Protein AF-A0A914TTC0-F1 (afdb_monomer_lite)

Foldseek 3Di:
DVVVVVVVVVVVVVVVVVVLVPDQAKWKKKWAAAAVVSLVLVVVVVVVDDCVAKPWPAHDPGHGDITIIIGGSVCVVVVVVSCVVSVIDMDTPGSHVPVVVVVQVVVPDPPPPPPDDDDDDDDDDPPVVVVVVVLVVQQPQLLPDQPDDDPDDDDRSVVLVVDPQCDDNGVHQDAPVSVVSNLVSLCVVCVQFKDKDFPAADPVGHTQIWIWGAGRSPDPVAAEDEAEAAPPQPRSVQLSVLSSVVRCLSSCQPPPPVSVVDRHRYIYTGRSHRPNVSNVVVD

Sequence (283 aa):
MRIFKIVLLILYLIIDGFSEDLKETFKVFRIFPRDWRDIQNLATLRSMSEDSEVDFWLDSRQPGQFAEVMVSPRSQAAVRDWLIEKNLRFRVTINDVEKLIHQQETSLKPSKKSSERLNPLTSGSYENDVQLQQIQRLRDSPINNNNEKNIFGDRPFEEIYKLKGFNYPFGEYTNYATMLRYMRTIEFYYPHLAKLIRIGTTHEGRPIEGLKIGYHVSNSTKRAFWIDGNIHAREWASSHTSLFIINQLIGGYGKDPTITHYMNNLNFLIVPCLNSDGYEYSR

Secondary structure (DSSP, 8-state):
-HHHHHHHHHHHHHHHHHHHHTS---EEEEEE--SHHHHHHHHHHHHHS-TTTEEEEE---STTPPEEEEE-TTTHHHHHHHHHHTT-EEEEEES-HHHHHHHHHHHTSPPS---SPPP------HHHHHHHHHHHHHHS-GGG-TT---SSSSS-HHHHHTSTTS---TTS---HHHHHHHHHHHHHH-TTTEEEEEEEE-TTS-EEEEEEE-SSTT--SSEEEEEE--SSTT-HHHHHHHHHHHHHHHHHTTTSHHHHHHHHHEEEEEES-S-HHHHHHH-

pLDDT: mean 79.8, std 21.19, range [28.72, 98.69]

Structure (mmCIF, N/CA/C/O backbone):
data_AF-A0A914TTC0-F1
#
_entry.id   AF-A0A914TTC0-F1
#
loop_
_atom_site.group_PDB
_atom_site.id
_atom_site.type_symbol
_atom_site.label_atom_id
_atom_site.label_alt_id
_atom_site.label_comp_id
_atom_site.label_asym_id
_atom_site.label_entity_id
_atom_site.label_seq_id
_atom_site.pdbx_PDB_ins_code
_atom_site.Cartn_x
_atom_site.Cartn_y
_atom_site.Cartn_z
_atom_site.occupancy
_atom_site.B_iso_or_equiv
_atom_site.auth_seq_id
_atom_site.auth_comp_id
_atom_site.auth_asym_id
_atom_site.auth_atom_id
_atom_site.pdbx_PDB_model_num
ATOM 1 N N . MET A 1 1 ? -16.194 3.779 -56.652 1.00 55.50 1 MET A N 1
ATOM 2 C CA . MET A 1 1 ? -16.300 4.510 -55.362 1.00 55.50 1 MET A CA 1
ATOM 3 C C . MET A 1 1 ? -16.172 3.640 -54.099 1.00 55.50 1 MET A C 1
ATOM 5 O O . MET A 1 1 ? -15.650 4.144 -53.115 1.00 55.50 1 MET A O 1
ATOM 9 N N . ARG A 1 2 ? -16.600 2.361 -54.079 1.00 52.78 2 ARG A N 1
ATOM 10 C CA . ARG A 1 2 ? -16.467 1.476 -52.892 1.00 52.78 2 ARG A CA 1
ATOM 11 C C . ARG A 1 2 ? -15.027 1.026 -52.586 1.00 52.78 2 ARG A C 1
ATOM 13 O O . ARG A 1 2 ? -14.638 1.036 -51.428 1.00 52.78 2 ARG A O 1
ATOM 20 N N . ILE A 1 3 ? -14.229 0.717 -53.610 1.00 56.19 3 ILE A N 1
ATOM 21 C CA . ILE A 1 3 ? -12.834 0.255 -53.450 1.00 56.19 3 ILE A CA 1
ATOM 22 C C . ILE A 1 3 ? -11.943 1.356 -52.848 1.00 56.19 3 ILE A C 1
ATOM 24 O O . ILE A 1 3 ? -11.173 1.096 -51.933 1.00 56.19 3 ILE A O 1
ATOM 28 N N . PHE A 1 4 ? -12.125 2.608 -53.278 1.00 53.00 4 PHE A N 1
ATOM 29 C CA . PHE A 1 4 ? -11.353 3.750 -52.777 1.00 53.00 4 PHE A CA 1
ATOM 30 C C . PHE A 1 4 ? -11.607 4.028 -51.284 1.00 53.00 4 PHE A C 1
ATOM 32 O O . PHE A 1 4 ? -10.679 4.352 -50.554 1.00 53.00 4 PHE A O 1
ATOM 39 N N . LYS A 1 5 ? -12.848 3.826 -50.807 1.00 45.69 5 LYS A N 1
ATOM 40 C CA . LYS A 1 5 ? -13.190 3.936 -49.378 1.00 45.69 5 LYS A CA 1
ATOM 41 C C . LYS A 1 5 ? -12.575 2.815 -48.537 1.00 45.69 5 LYS A C 1
ATOM 43 O O . LYS A 1 5 ? -12.168 3.086 -47.420 1.00 45.69 5 LYS A O 1
ATOM 48 N N . ILE A 1 6 ? -12.482 1.591 -49.064 1.00 63.69 6 ILE A N 1
ATOM 49 C CA . ILE A 1 6 ? -11.858 0.456 -48.359 1.00 63.69 6 ILE A CA 1
ATOM 50 C C . ILE A 1 6 ? -10.345 0.665 -48.237 1.00 63.69 6 ILE A C 1
ATOM 52 O O . ILE A 1 6 ? -9.796 0.470 -47.160 1.00 63.69 6 ILE A O 1
ATOM 56 N N . VAL A 1 7 ? -9.682 1.135 -49.299 1.00 69.44 7 VAL A N 1
ATOM 57 C CA . VAL A 1 7 ? -8.243 1.446 -49.265 1.00 69.44 7 VAL A CA 1
ATOM 58 C C . VAL A 1 7 ? -7.944 2.580 -48.285 1.00 69.44 7 VAL A C 1
ATOM 60 O O . VAL A 1 7 ? -7.016 2.453 -47.500 1.00 69.44 7 VAL A O 1
ATOM 63 N N . LEU A 1 8 ? -8.754 3.645 -48.259 1.00 59.66 8 LEU A N 1
ATOM 64 C CA . LEU A 1 8 ? -8.611 4.736 -47.285 1.00 59.66 8 LEU A CA 1
ATOM 65 C C . LEU A 1 8 ? -8.829 4.280 -45.838 1.00 59.66 8 LEU A C 1
ATOM 67 O O . LEU A 1 8 ? -8.139 4.761 -44.951 1.00 59.66 8 LEU A O 1
ATOM 71 N N . LEU A 1 9 ? -9.754 3.349 -45.599 1.00 60.19 9 LEU A N 1
ATOM 72 C CA . LEU A 1 9 ? -10.051 2.836 -44.260 1.00 60.19 9 LEU A CA 1
ATOM 73 C C . LEU A 1 9 ? -8.963 1.866 -43.776 1.00 60.19 9 LEU A C 1
ATOM 75 O O . LEU A 1 9 ? -8.581 1.917 -42.615 1.00 60.19 9 LEU A O 1
ATOM 79 N N . ILE A 1 10 ? -8.400 1.051 -44.674 1.00 66.94 10 ILE A N 1
ATOM 80 C CA . ILE A 1 10 ? -7.219 0.223 -44.392 1.00 66.94 10 ILE A CA 1
ATOM 81 C C . ILE A 1 10 ? -5.992 1.109 -44.158 1.00 66.94 10 ILE A C 1
ATOM 83 O O . ILE A 1 10 ? -5.267 0.883 -43.200 1.00 66.94 10 ILE A O 1
ATOM 87 N N . LEU A 1 11 ? -5.777 2.143 -44.977 1.00 59.94 11 LEU A N 1
ATOM 88 C CA . LEU A 1 11 ? -4.670 3.084 -44.799 1.00 59.94 11 LEU A CA 1
ATOM 89 C C . LEU A 1 11 ? -4.802 3.850 -43.475 1.00 59.94 11 LEU A C 1
ATOM 91 O O . LEU A 1 11 ? -3.817 3.995 -42.768 1.00 59.94 11 LEU A O 1
ATOM 95 N N . TYR A 1 12 ? -6.013 4.275 -43.110 1.00 58.25 12 TYR A N 1
ATOM 96 C CA . TYR A 1 12 ? -6.302 4.931 -41.834 1.00 58.25 12 TYR A CA 1
ATOM 97 C C . TYR A 1 12 ? -6.088 3.987 -40.642 1.00 58.25 12 TYR A C 1
ATOM 99 O O . TYR A 1 12 ? -5.429 4.374 -39.690 1.00 58.25 12 TYR A O 1
ATOM 107 N N . LEU A 1 13 ? -6.538 2.728 -40.718 1.00 54.88 13 LEU A N 1
ATOM 108 C CA . LEU A 1 13 ? -6.271 1.715 -39.685 1.00 54.88 13 LEU A CA 1
ATOM 109 C C . LEU A 1 13 ? -4.779 1.363 -39.569 1.00 54.88 13 LEU A C 1
ATOM 111 O O . LEU A 1 13 ? -4.299 1.108 -38.470 1.00 54.88 13 LEU A O 1
ATOM 115 N N . ILE A 1 14 ? -4.039 1.361 -40.684 1.00 55.50 14 ILE A N 1
ATOM 116 C CA . ILE A 1 14 ? -2.581 1.172 -40.688 1.00 55.50 14 ILE A CA 1
ATOM 117 C C . ILE A 1 14 ? -1.888 2.382 -40.058 1.00 55.50 14 ILE A C 1
ATOM 119 O O . ILE A 1 14 ? -0.972 2.186 -39.269 1.00 55.50 14 ILE A O 1
ATOM 123 N N . ILE A 1 15 ? -2.318 3.608 -40.374 1.00 52.69 15 ILE A N 1
ATOM 124 C CA . ILE A 1 15 ? -1.755 4.847 -39.818 1.00 52.69 15 ILE A CA 1
ATOM 125 C C . ILE A 1 15 ? -2.061 4.968 -38.319 1.00 52.69 15 ILE A C 1
ATOM 127 O O . ILE A 1 15 ? -1.143 5.247 -37.555 1.00 52.69 15 ILE A O 1
ATOM 131 N N . ASP A 1 16 ? -3.296 4.704 -37.884 1.00 51.78 16 ASP A N 1
ATOM 132 C CA . ASP A 1 16 ? -3.671 4.700 -36.462 1.00 51.78 16 ASP A CA 1
ATOM 133 C C . ASP A 1 16 ? -2.928 3.589 -35.699 1.00 51.78 16 ASP A C 1
ATOM 135 O O . ASP A 1 16 ? -2.394 3.839 -34.619 1.00 51.78 16 ASP A O 1
ATOM 139 N N . GLY A 1 17 ? -2.796 2.392 -36.286 1.00 52.28 17 GLY A N 1
ATOM 140 C CA . GLY A 1 17 ? -2.005 1.298 -35.712 1.00 52.28 17 GLY A CA 1
ATOM 141 C C . GLY A 1 17 ? -0.505 1.610 -35.617 1.00 52.28 17 GLY A C 1
ATOM 142 O O . GLY A 1 17 ? 0.129 1.270 -34.623 1.00 52.28 17 GLY A O 1
ATOM 143 N N . PHE A 1 18 ? 0.065 2.311 -36.604 1.00 47.59 18 PHE A N 1
ATOM 144 C CA . PHE A 1 18 ? 1.451 2.801 -36.554 1.00 47.59 18 PHE A CA 1
ATOM 145 C C . PHE A 1 18 ? 1.631 3.937 -35.538 1.00 47.59 18 PHE A C 1
ATOM 147 O O . PHE A 1 18 ? 2.673 4.035 -34.892 1.00 47.59 18 PHE A O 1
ATOM 154 N N . SER A 1 19 ? 0.626 4.805 -35.393 1.00 49.03 19 SER A N 1
ATOM 155 C CA . SER A 1 19 ? 0.642 5.925 -34.452 1.00 49.03 19 SER A CA 1
ATOM 156 C C . SER A 1 19 ? 0.585 5.466 -32.994 1.00 49.03 19 SER A C 1
ATOM 158 O O . SER A 1 19 ? 1.134 6.157 -32.137 1.00 49.03 19 SER A O 1
ATOM 160 N N . GLU A 1 20 ? -0.073 4.343 -32.694 1.00 52.41 20 GLU A N 1
ATOM 161 C CA . GLU A 1 20 ? -0.078 3.758 -31.346 1.00 52.41 20 GLU A CA 1
ATOM 162 C C . GLU A 1 20 ? 1.303 3.202 -30.961 1.00 52.41 20 GLU A C 1
ATOM 164 O O . GLU A 1 20 ? 1.739 3.392 -29.826 1.00 52.41 20 GLU A O 1
ATOM 169 N N . ASP A 1 21 ? 2.029 2.598 -31.909 1.00 52.47 21 ASP A N 1
ATOM 170 C CA . ASP A 1 21 ? 3.383 2.068 -31.683 1.00 52.47 21 ASP A CA 1
ATOM 171 C C . ASP A 1 21 ? 4.463 3.165 -31.569 1.00 52.47 21 ASP A C 1
ATOM 173 O O . ASP A 1 21 ? 5.487 2.952 -30.916 1.00 52.47 21 ASP A O 1
ATOM 177 N N . LEU A 1 22 ? 4.228 4.345 -32.157 1.00 52.59 22 LEU A N 1
ATOM 178 C CA . LEU A 1 22 ? 5.121 5.517 -32.109 1.00 52.59 22 LEU A CA 1
ATOM 179 C C . LEU A 1 22 ? 4.902 6.425 -30.892 1.00 52.59 22 LEU A C 1
ATOM 181 O O . LEU A 1 22 ? 5.622 7.409 -30.718 1.00 52.59 22 LEU A O 1
ATOM 185 N N . LYS A 1 23 ? 3.897 6.143 -30.061 1.00 57.66 23 LYS A N 1
ATOM 186 C CA . LYS A 1 23 ? 3.611 6.962 -28.888 1.00 57.66 23 LYS A CA 1
ATOM 187 C C . LYS A 1 23 ? 4.705 6.730 -27.842 1.00 57.66 23 LYS A C 1
ATOM 189 O O . LYS A 1 23 ? 4.924 5.602 -27.408 1.00 57.66 23 LYS A O 1
ATOM 194 N N . GLU A 1 24 ? 5.393 7.798 -27.442 1.00 76.81 24 GLU A N 1
ATOM 195 C CA . GLU A 1 24 ? 6.428 7.767 -26.403 1.00 76.81 24 GLU A CA 1
ATOM 196 C C . GLU A 1 24 ? 5.800 7.536 -25.014 1.00 76.81 24 GLU A C 1
ATOM 198 O O . GLU A 1 24 ? 5.696 8.444 -24.195 1.00 76.81 24 GLU A O 1
ATOM 203 N N . THR A 1 25 ? 5.334 6.315 -24.748 1.00 87.19 25 THR A N 1
ATOM 204 C CA . THR A 1 25 ? 4.682 5.918 -23.490 1.00 87.19 25 THR A CA 1
ATOM 205 C C . THR A 1 25 ? 5.566 4.975 -22.691 1.00 87.19 25 THR A C 1
ATOM 207 O O . THR A 1 25 ? 6.345 4.214 -23.261 1.00 87.19 25 THR A O 1
ATOM 210 N N . PHE A 1 26 ? 5.449 4.985 -21.363 1.00 91.81 26 PHE A N 1
ATOM 211 C CA . PHE A 1 26 ? 6.083 3.963 -20.528 1.00 91.81 26 PHE A CA 1
ATOM 212 C C . PHE A 1 26 ? 5.419 2.603 -20.773 1.00 91.81 26 PHE A C 1
ATOM 214 O O . PHE A 1 26 ? 4.187 2.504 -20.835 1.00 91.81 26 PHE A O 1
ATOM 221 N N . LYS A 1 27 ? 6.237 1.551 -20.887 1.00 94.38 27 LYS A N 1
ATOM 222 C CA . LYS A 1 27 ? 5.786 0.166 -21.104 1.00 94.38 27 LYS A CA 1
ATOM 223 C C . LYS A 1 27 ? 6.269 -0.740 -19.986 1.00 94.38 27 LYS A C 1
ATOM 225 O O . LYS A 1 27 ? 7.366 -0.547 -19.475 1.00 94.38 27 LYS A O 1
ATOM 230 N N . VAL A 1 28 ? 5.488 -1.764 -19.647 1.00 95.69 28 VAL A N 1
ATOM 231 C CA . VAL A 1 28 ? 5.902 -2.804 -18.694 1.00 95.69 28 VAL A CA 1
ATOM 232 C C . VAL A 1 28 ? 6.227 -4.091 -19.433 1.00 95.69 28 VAL A C 1
ATOM 234 O O . VAL A 1 28 ? 5.400 -4.647 -20.158 1.00 95.69 28 VAL A O 1
ATOM 237 N N . PHE A 1 29 ? 7.446 -4.571 -19.227 1.00 96.19 29 PHE A N 1
ATOM 238 C CA . PHE A 1 29 ? 7.971 -5.817 -19.752 1.00 96.19 29 PHE A CA 1
ATOM 239 C C . PHE A 1 29 ? 7.872 -6.889 -18.674 1.00 96.19 29 PHE A C 1
ATOM 241 O O . PHE A 1 29 ? 8.423 -6.740 -17.586 1.00 96.19 29 PHE A O 1
ATOM 248 N N . ARG A 1 30 ? 7.220 -8.008 -18.993 1.00 97.69 30 ARG A N 1
ATOM 249 C CA . ARG A 1 30 ? 7.290 -9.227 -18.190 1.00 97.69 30 ARG A CA 1
ATOM 250 C C . ARG A 1 30 ? 8.365 -10.144 -18.748 1.00 97.69 30 ARG A C 1
ATOM 252 O O . ARG A 1 30 ? 8.237 -10.624 -19.876 1.00 97.69 30 ARG A O 1
ATOM 259 N N . ILE A 1 31 ? 9.390 -10.403 -17.948 1.00 97.00 31 ILE A N 1
ATOM 260 C CA . ILE A 1 31 ? 10.577 -11.176 -18.321 1.00 97.00 31 ILE A CA 1
ATOM 261 C C . ILE A 1 31 ? 10.538 -12.527 -17.601 1.00 97.00 31 ILE A C 1
ATOM 263 O O . ILE A 1 31 ? 10.197 -12.592 -16.424 1.00 97.00 31 ILE A O 1
ATOM 267 N N . PHE A 1 32 ? 10.870 -13.613 -18.300 1.00 96.62 32 PHE A N 1
ATOM 268 C CA . PHE A 1 32 ? 10.757 -14.993 -17.818 1.00 96.62 32 PHE A CA 1
ATOM 269 C C . PHE A 1 32 ? 12.147 -15.648 -17.706 1.00 96.62 32 PHE A C 1
ATOM 271 O O . PHE A 1 32 ? 12.551 -16.364 -18.628 1.00 96.62 32 PHE A O 1
ATOM 278 N N . PRO A 1 33 ? 12.892 -15.406 -16.613 1.00 96.06 33 PRO A N 1
ATOM 279 C CA . PRO A 1 33 ? 14.189 -16.034 -16.382 1.00 96.06 33 PRO A CA 1
ATOM 280 C C . PRO A 1 33 ? 14.042 -17.546 -16.162 1.00 96.06 33 PRO A C 1
ATOM 282 O O . PRO A 1 33 ? 13.161 -18.003 -15.428 1.00 96.06 33 PRO A O 1
ATOM 285 N N . ARG A 1 34 ? 14.909 -18.335 -16.803 1.00 96.00 34 ARG A N 1
ATOM 286 C CA . ARG A 1 34 ? 14.850 -19.811 -16.801 1.00 96.00 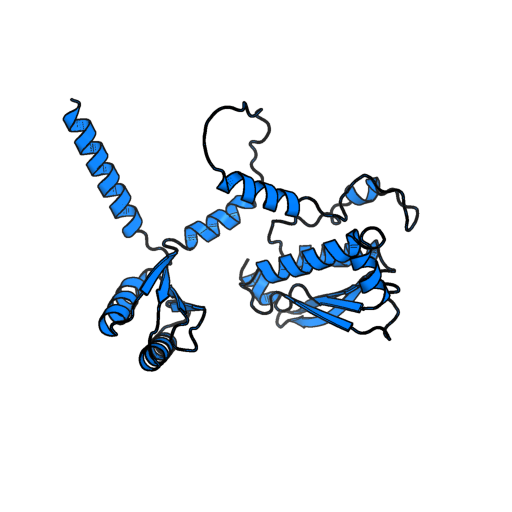34 ARG A CA 1
ATOM 287 C C . ARG A 1 34 ? 15.898 -20.453 -15.910 1.00 96.00 34 ARG A C 1
ATOM 289 O O . ARG A 1 34 ? 15.711 -21.585 -15.478 1.00 96.00 34 ARG A O 1
ATOM 296 N N . ASP A 1 35 ? 16.994 -19.749 -15.665 1.00 96.31 35 ASP A N 1
ATOM 297 C CA . ASP A 1 35 ? 18.126 -20.225 -14.885 1.00 96.31 35 ASP A CA 1
ATOM 298 C C . ASP A 1 35 ? 18.772 -19.076 -14.095 1.00 96.31 35 ASP A C 1
ATOM 300 O O . ASP A 1 35 ? 18.348 -17.920 -14.149 1.00 96.31 35 ASP A O 1
ATOM 304 N N . TRP A 1 36 ? 19.800 -19.401 -13.314 1.00 96.06 36 TRP A N 1
ATOM 305 C CA . TRP A 1 36 ? 20.502 -18.425 -12.482 1.00 96.06 36 TRP A CA 1
ATOM 306 C C . TRP A 1 36 ? 21.277 -17.377 -13.285 1.00 96.06 36 TRP A C 1
ATOM 308 O O . TRP A 1 36 ? 21.512 -16.283 -12.773 1.00 96.06 36 TRP A O 1
ATOM 318 N N . ARG A 1 37 ? 21.647 -17.672 -14.536 1.00 96.50 37 ARG A N 1
ATOM 319 C CA . ARG A 1 37 ? 22.309 -16.703 -15.413 1.00 96.50 37 ARG A CA 1
ATOM 320 C C . ARG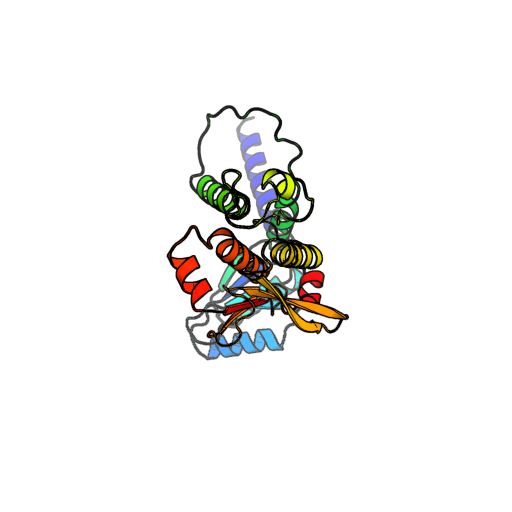 A 1 37 ? 21.321 -15.626 -15.838 1.00 96.50 37 ARG A C 1
ATOM 322 O O . ARG A 1 37 ? 21.661 -14.449 -15.789 1.00 96.50 37 ARG A O 1
ATOM 329 N N . ASP A 1 38 ? 20.093 -16.011 -16.171 1.00 96.44 38 ASP A N 1
ATOM 330 C CA . ASP A 1 38 ? 19.018 -15.063 -16.461 1.00 96.44 38 ASP A CA 1
ATOM 331 C C . ASP A 1 38 ? 18.738 -14.147 -15.246 1.00 96.44 38 ASP A C 1
ATOM 333 O O . ASP A 1 38 ? 18.572 -12.939 -15.411 1.00 96.44 38 ASP A O 1
ATOM 337 N N . ILE A 1 39 ? 18.768 -14.684 -14.017 1.00 95.50 39 ILE A N 1
ATOM 338 C CA . ILE A 1 39 ? 18.628 -13.888 -12.779 1.00 95.50 39 ILE A CA 1
ATOM 339 C C . ILE A 1 39 ? 19.790 -12.895 -12.603 1.00 95.50 39 ILE A C 1
ATOM 341 O O . ILE A 1 39 ? 19.564 -11.725 -12.296 1.00 95.50 39 ILE A O 1
ATOM 345 N N . GLN A 1 40 ? 21.032 -13.326 -12.834 1.00 94.44 40 GLN A N 1
ATOM 346 C CA . GLN A 1 40 ? 22.205 -12.442 -12.776 1.00 94.44 40 GLN A CA 1
ATOM 347 C C . GLN A 1 40 ? 22.160 -11.343 -13.844 1.00 94.44 40 GLN A C 1
ATOM 349 O O . GLN A 1 40 ? 22.506 -10.192 -13.567 1.00 94.44 40 GLN A O 1
ATOM 354 N N . ASN A 1 41 ? 21.688 -11.676 -15.046 1.00 94.50 41 ASN A N 1
ATOM 355 C CA . ASN A 1 41 ? 21.459 -10.704 -16.107 1.00 94.50 41 ASN A CA 1
ATOM 356 C C . ASN A 1 41 ? 20.460 -9.631 -15.642 1.00 94.50 41 ASN A C 1
ATOM 358 O O . ASN A 1 41 ? 20.751 -8.445 -15.772 1.00 94.50 41 ASN A O 1
ATOM 362 N N . LEU A 1 42 ? 19.325 -10.008 -15.043 1.00 93.75 42 LEU A N 1
ATOM 363 C CA . LEU A 1 42 ? 18.347 -9.040 -14.519 1.00 93.75 42 LEU A CA 1
ATOM 364 C C . LEU A 1 42 ? 18.935 -8.131 -13.430 1.00 93.75 42 LEU A C 1
ATOM 366 O O . LEU A 1 42 ? 18.677 -6.928 -13.434 1.00 93.75 42 LEU A O 1
ATOM 370 N N . ALA A 1 43 ? 19.769 -8.675 -12.540 1.00 91.81 43 ALA A N 1
ATOM 371 C CA . ALA A 1 43 ? 20.483 -7.871 -11.548 1.00 91.81 43 ALA A CA 1
ATOM 372 C C . ALA A 1 43 ? 21.456 -6.876 -12.206 1.00 91.81 43 ALA A C 1
ATOM 374 O O . ALA A 1 43 ? 21.576 -5.736 -11.760 1.00 91.81 43 ALA A O 1
ATOM 375 N N . THR A 1 44 ? 22.103 -7.281 -13.302 1.00 91.75 44 THR A N 1
ATOM 376 C CA . THR A 1 44 ? 22.987 -6.408 -14.085 1.00 91.75 44 THR A CA 1
ATOM 377 C C . THR A 1 44 ? 22.199 -5.278 -14.743 1.00 91.75 44 THR A C 1
ATOM 379 O O . THR A 1 44 ? 22.578 -4.120 -14.588 1.00 91.75 44 THR A O 1
ATOM 382 N N . LEU A 1 45 ? 21.068 -5.586 -15.392 1.00 90.94 45 LEU A N 1
ATOM 383 C CA . LEU A 1 45 ? 20.177 -4.581 -15.982 1.00 90.94 45 LEU A CA 1
ATOM 384 C C . LEU A 1 45 ? 19.768 -3.527 -14.946 1.00 90.94 45 LEU A C 1
ATOM 386 O O . LEU A 1 45 ? 19.850 -2.334 -15.225 1.00 90.94 45 LEU A O 1
ATOM 390 N N . ARG A 1 46 ? 19.409 -3.965 -13.735 1.00 88.88 46 ARG A N 1
ATOM 391 C CA . ARG A 1 46 ? 19.086 -3.069 -12.620 1.00 88.88 46 ARG A CA 1
ATOM 392 C C . ARG A 1 46 ? 20.264 -2.184 -12.218 1.00 88.88 46 ARG A C 1
ATOM 394 O O . ARG A 1 46 ? 20.084 -0.995 -12.023 1.00 88.88 46 ARG A O 1
ATOM 401 N N . SER A 1 47 ? 21.466 -2.747 -12.102 1.00 86.50 47 SER A N 1
ATOM 402 C CA . SER A 1 47 ? 22.652 -1.981 -11.689 1.00 86.50 47 SER A CA 1
ATOM 403 C C . SER A 1 47 ? 23.152 -0.979 -12.733 1.00 86.50 47 SER A C 1
ATOM 405 O O . SER A 1 47 ? 23.847 -0.031 -12.382 1.00 86.50 47 SER A O 1
ATOM 407 N N . MET A 1 48 ? 22.839 -1.208 -14.010 1.00 82.50 48 MET A N 1
ATOM 408 C CA . MET A 1 48 ? 23.302 -0.378 -15.125 1.00 82.50 48 MET A CA 1
ATOM 409 C C . MET A 1 48 ? 22.297 0.695 -15.542 1.00 82.50 48 MET A C 1
ATOM 411 O O . MET A 1 48 ? 22.643 1.552 -16.351 1.00 82.50 48 MET A O 1
ATOM 415 N N . SER A 1 49 ? 21.067 0.628 -15.036 1.00 82.62 49 SER A N 1
ATOM 416 C CA . SER A 1 49 ? 19.996 1.540 -15.425 1.00 82.62 49 SER A CA 1
ATOM 417 C C . SER A 1 49 ? 19.722 2.551 -14.322 1.00 82.62 49 SER A C 1
ATOM 419 O O . SER A 1 49 ? 19.798 2.230 -13.139 1.00 82.62 49 SER A O 1
ATOM 421 N N . GLU A 1 50 ? 19.374 3.771 -14.716 1.00 78.94 50 GLU A N 1
ATOM 422 C CA . GLU A 1 50 ? 18.805 4.747 -13.791 1.00 78.94 50 GLU A CA 1
ATOM 423 C C . GLU A 1 50 ? 17.361 4.347 -13.452 1.00 78.94 50 GLU A C 1
ATOM 425 O O . GLU A 1 50 ? 16.614 3.919 -14.337 1.00 78.94 50 GLU A O 1
ATOM 430 N N . ASP A 1 51 ? 16.946 4.531 -12.195 1.00 72.31 51 ASP A N 1
ATOM 431 C CA . ASP A 1 51 ? 15.592 4.178 -11.732 1.00 72.31 5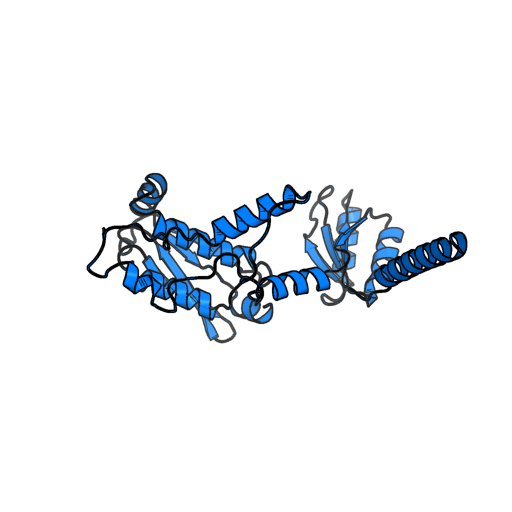1 ASP A CA 1
ATOM 432 C C . ASP A 1 51 ? 14.485 4.917 -12.519 1.00 72.31 51 ASP A C 1
ATOM 434 O O . ASP A 1 51 ? 13.367 4.420 -12.639 1.00 72.31 51 ASP A O 1
ATOM 438 N N . SER A 1 52 ? 14.783 6.090 -13.095 1.00 75.12 52 SER A N 1
ATOM 439 C CA . SER A 1 52 ? 13.860 6.844 -13.962 1.00 75.12 52 SER A CA 1
ATOM 440 C C . SER A 1 52 ? 13.684 6.239 -15.357 1.00 75.12 52 SER A C 1
ATOM 442 O O . SER A 1 52 ? 12.710 6.540 -16.047 1.00 75.12 52 SER A O 1
ATOM 444 N N . GLU A 1 53 ? 14.622 5.400 -15.790 1.00 86.44 53 GLU A N 1
ATOM 445 C CA . GLU A 1 53 ? 14.635 4.788 -17.116 1.00 86.44 53 GLU A CA 1
ATOM 446 C C . GLU A 1 53 ? 14.137 3.338 -17.076 1.00 86.44 53 GLU A C 1
ATOM 448 O O . GLU A 1 53 ? 13.444 2.896 -17.998 1.00 86.44 53 GLU A O 1
ATOM 453 N N . VAL A 1 54 ? 14.460 2.609 -16.001 1.00 90.69 54 VAL A N 1
ATOM 454 C CA . VAL A 1 54 ? 14.096 1.202 -15.794 1.00 90.69 54 VAL A CA 1
ATOM 455 C C . VAL A 1 54 ? 13.718 0.974 -14.326 1.00 90.69 54 VAL A C 1
ATOM 457 O O . VAL A 1 54 ? 14.578 0.944 -13.453 1.00 90.69 54 VAL A O 1
ATOM 460 N N . ASP A 1 55 ? 12.434 0.734 -14.061 1.00 91.56 55 ASP A N 1
ATOM 461 C CA . ASP A 1 55 ? 11.884 0.528 -12.715 1.00 91.56 55 ASP A CA 1
ATOM 462 C C . ASP A 1 55 ? 11.340 -0.898 -12.555 1.00 91.56 55 ASP A C 1
ATOM 464 O O . ASP A 1 55 ? 10.425 -1.332 -13.259 1.00 91.56 55 ASP A O 1
ATOM 468 N N . PHE A 1 56 ? 11.893 -1.647 -11.602 1.00 92.56 56 PHE A N 1
ATOM 469 C CA . PHE A 1 56 ? 11.451 -3.005 -11.294 1.00 92.56 56 PHE A CA 1
ATOM 470 C C . PHE A 1 56 ? 10.213 -2.964 -10.389 1.00 92.56 56 PHE A C 1
ATOM 472 O O . PHE A 1 56 ? 10.284 -2.682 -9.190 1.00 92.56 56 PHE A O 1
ATOM 479 N N . TRP A 1 57 ? 9.061 -3.297 -10.970 1.00 89.44 57 TRP A N 1
ATOM 480 C CA . TRP A 1 57 ? 7.796 -3.449 -10.248 1.00 89.44 57 TRP A CA 1
ATOM 481 C C . TRP A 1 57 ? 7.735 -4.781 -9.509 1.00 89.44 57 TRP A C 1
ATOM 483 O O . TRP A 1 57 ? 7.252 -4.847 -8.380 1.00 89.44 57 TRP A O 1
ATOM 493 N N . LEU A 1 58 ? 8.264 -5.836 -10.133 1.00 89.88 58 LEU A N 1
ATOM 494 C CA . LEU A 1 58 ? 8.411 -7.149 -9.523 1.00 89.88 58 LEU A CA 1
ATOM 495 C C . LEU A 1 58 ? 9.790 -7.721 -9.833 1.00 89.88 58 LEU A C 1
ATOM 497 O O . LEU A 1 58 ? 10.129 -7.971 -10.990 1.00 89.88 58 LEU A O 1
ATOM 501 N N . ASP A 1 59 ? 10.552 -7.999 -8.781 1.00 88.12 59 ASP A N 1
ATOM 502 C CA . ASP A 1 59 ? 11.810 -8.726 -8.892 1.00 88.12 59 ASP A CA 1
ATOM 503 C C . ASP A 1 59 ? 11.565 -10.227 -9.081 1.00 88.12 59 ASP A C 1
ATOM 505 O O . ASP A 1 59 ? 10.753 -10.839 -8.379 1.00 88.12 59 ASP A O 1
ATOM 509 N N . SER A 1 60 ? 12.355 -10.842 -9.959 1.00 89.56 60 SER A N 1
ATOM 510 C CA . SER A 1 60 ? 12.523 -12.293 -9.974 1.00 89.56 60 SER A CA 1
ATOM 511 C C . SER A 1 60 ? 13.761 -12.668 -9.167 1.00 89.56 60 SER A C 1
ATOM 513 O O . SER A 1 60 ? 14.869 -12.237 -9.485 1.00 89.56 60 SER A O 1
ATOM 515 N N . ARG A 1 61 ? 13.574 -13.459 -8.104 1.00 87.38 61 ARG A N 1
ATOM 516 C CA . ARG A 1 61 ? 14.668 -13.889 -7.211 1.00 87.38 61 ARG A CA 1
ATOM 517 C C . ARG A 1 61 ? 15.117 -15.326 -7.456 1.00 87.38 61 ARG A C 1
ATOM 519 O O . ARG A 1 61 ? 16.110 -15.759 -6.878 1.00 87.38 61 ARG A O 1
ATOM 526 N N . GLN A 1 62 ? 14.394 -16.062 -8.295 1.00 90.88 62 GLN A N 1
ATOM 527 C CA . GLN A 1 62 ? 14.678 -17.458 -8.595 1.00 90.88 62 GLN A CA 1
ATOM 528 C C . GLN A 1 62 ? 14.199 -17.840 -10.002 1.00 90.88 62 GLN A C 1
ATOM 530 O O . GLN A 1 62 ? 13.221 -17.268 -10.496 1.00 90.88 62 GLN A O 1
ATOM 535 N N . PRO A 1 63 ? 14.843 -18.833 -10.641 1.00 92.75 63 PRO A N 1
ATOM 536 C CA . PRO A 1 63 ? 14.411 -19.352 -11.934 1.00 92.75 63 PRO A CA 1
ATOM 537 C C . PRO A 1 63 ? 12.927 -19.747 -11.957 1.00 92.75 63 PRO A C 1
ATOM 539 O O . PRO A 1 63 ? 12.410 -20.319 -10.998 1.00 92.75 63 PRO A O 1
ATOM 542 N N . GLY A 1 64 ? 12.233 -19.451 -13.058 1.00 86.94 64 GLY A N 1
ATOM 543 C CA . GLY A 1 64 ? 10.811 -19.766 -13.239 1.00 86.94 64 GLY A CA 1
ATOM 544 C C . GLY A 1 64 ? 9.835 -18.725 -12.676 1.00 86.94 64 GLY A C 1
ATOM 545 O O . GLY A 1 64 ? 8.669 -18.721 -13.073 1.00 86.94 64 GLY A O 1
ATOM 546 N N . GLN A 1 65 ? 10.289 -17.798 -11.826 1.00 93.00 65 GLN A N 1
ATOM 547 C CA . GLN A 1 65 ? 9.509 -16.621 -11.439 1.00 93.00 65 GLN A CA 1
ATOM 548 C C . GLN A 1 65 ? 9.712 -15.511 -12.476 1.00 93.00 65 GLN A C 1
ATOM 550 O O . GLN A 1 65 ? 10.845 -15.205 -12.837 1.00 93.00 65 GLN A O 1
ATOM 555 N N . PHE A 1 66 ? 8.641 -14.877 -12.951 1.00 95.00 66 PHE A N 1
ATOM 556 C CA . PHE A 1 66 ? 8.780 -13.733 -13.852 1.00 95.00 66 PHE A CA 1
ATOM 557 C C . PHE A 1 66 ? 9.157 -12.451 -13.095 1.00 95.00 66 PHE A C 1
ATOM 559 O O . PHE A 1 66 ? 8.802 -12.288 -11.929 1.00 95.00 66 PHE A O 1
ATOM 566 N N . ALA A 1 67 ? 9.847 -11.543 -13.779 1.00 95.12 67 ALA A N 1
ATOM 567 C CA . ALA A 1 67 ? 10.050 -10.162 -13.348 1.00 95.12 67 ALA A CA 1
ATOM 568 C C . ALA A 1 67 ? 9.125 -9.231 -14.141 1.00 95.12 67 ALA A C 1
ATOM 570 O O . ALA A 1 67 ? 8.778 -9.544 -15.283 1.00 95.12 67 ALA A O 1
ATOM 571 N N . GLU A 1 68 ? 8.746 -8.097 -13.558 1.00 95.75 68 GLU A N 1
ATOM 572 C CA . GLU A 1 68 ? 8.032 -7.021 -14.252 1.00 95.75 68 GLU A CA 1
ATOM 573 C C . GLU A 1 68 ? 8.803 -5.719 -14.122 1.00 95.75 68 GLU A C 1
ATOM 575 O O . GLU A 1 68 ? 9.148 -5.300 -13.016 1.00 95.75 68 GLU A O 1
ATOM 580 N N . VAL A 1 69 ? 9.085 -5.107 -15.267 1.00 94.81 69 VAL A N 1
ATOM 581 C CA . VAL A 1 69 ? 9.976 -3.957 -15.377 1.00 94.81 69 VAL A CA 1
ATOM 582 C C . VAL A 1 69 ? 9.303 -2.893 -16.227 1.00 94.81 69 VAL A C 1
ATOM 584 O O . VAL A 1 69 ? 9.000 -3.136 -17.395 1.00 94.81 69 VAL A O 1
ATOM 587 N N . MET A 1 70 ? 9.048 -1.729 -15.642 1.00 95.31 70 MET A N 1
ATOM 588 C CA . MET A 1 70 ? 8.615 -0.543 -16.364 1.00 95.31 70 MET A CA 1
ATOM 589 C C . MET A 1 70 ? 9.826 0.114 -17.025 1.00 95.31 70 MET A C 1
ATOM 591 O O . MET A 1 70 ? 10.863 0.282 -16.394 1.00 95.31 70 MET A O 1
ATOM 595 N N . VAL A 1 71 ? 9.695 0.478 -18.298 1.00 94.12 71 VAL A N 1
ATOM 596 C CA . VAL A 1 71 ? 10.773 1.061 -19.099 1.00 94.12 71 VAL A CA 1
ATOM 597 C C . VAL A 1 71 ? 10.289 2.359 -19.735 1.00 94.12 71 VAL A C 1
ATOM 599 O O . VAL A 1 71 ? 9.209 2.401 -20.342 1.00 94.12 71 VAL A O 1
ATOM 602 N N . SER A 1 72 ? 11.099 3.409 -19.604 1.00 93.19 72 SER A N 1
ATOM 603 C CA . SER A 1 72 ? 10.853 4.716 -20.216 1.00 93.19 72 SER A CA 1
ATOM 604 C C . SER A 1 72 ? 10.798 4.618 -21.743 1.00 93.19 72 SER A C 1
ATOM 606 O O . SER A 1 72 ? 11.436 3.730 -22.314 1.00 93.19 72 SER A O 1
ATOM 608 N N . PRO A 1 73 ? 10.114 5.545 -22.437 1.00 91.06 73 PRO A N 1
ATOM 609 C CA . PRO A 1 73 ? 10.106 5.602 -23.900 1.00 91.06 73 PRO A CA 1
ATOM 610 C C . PRO A 1 73 ? 11.508 5.620 -24.524 1.00 91.06 73 PRO A C 1
ATOM 612 O O . PRO A 1 73 ? 11.761 4.935 -25.514 1.00 91.06 73 PRO A O 1
ATOM 615 N N . ARG A 1 74 ? 12.438 6.361 -23.908 1.00 89.56 74 ARG A N 1
ATOM 616 C CA . ARG A 1 74 ? 13.809 6.546 -24.401 1.00 89.56 74 ARG A CA 1
ATOM 617 C C . ARG A 1 74 ? 14.627 5.257 -24.340 1.00 89.56 74 ARG A C 1
ATOM 619 O O . ARG A 1 74 ? 15.433 5.006 -25.233 1.00 89.56 74 ARG A O 1
ATOM 626 N N . SER A 1 75 ? 14.403 4.439 -23.316 1.00 91.00 75 SER A N 1
ATOM 627 C CA . SER A 1 75 ? 15.204 3.242 -23.053 1.00 91.00 75 SER A CA 1
ATOM 628 C C . SER A 1 75 ? 14.601 1.951 -23.620 1.00 91.00 75 SER A C 1
ATOM 630 O O . SER A 1 75 ? 15.258 0.912 -23.587 1.00 91.00 75 SER A O 1
ATOM 632 N N . GLN A 1 76 ? 13.392 1.977 -24.204 1.00 90.69 76 GLN A N 1
ATOM 633 C CA . GLN A 1 76 ? 12.714 0.750 -24.670 1.00 90.69 76 GLN A CA 1
ATOM 634 C C . GLN A 1 76 ? 13.501 -0.018 -25.720 1.00 90.69 76 GLN A C 1
ATOM 636 O O . GLN A 1 76 ? 13.592 -1.239 -25.622 1.00 90.69 76 GLN A O 1
ATOM 641 N N . ALA A 1 77 ? 14.047 0.678 -26.721 1.00 91.69 77 ALA A N 1
ATOM 642 C CA . ALA A 1 77 ? 14.820 0.037 -27.780 1.00 91.69 77 ALA A CA 1
ATOM 643 C C . ALA A 1 77 ? 16.067 -0.638 -27.194 1.00 91.69 77 ALA A C 1
ATOM 645 O O . ALA A 1 77 ? 16.261 -1.835 -27.383 1.00 91.69 77 ALA A O 1
ATOM 646 N N . ALA A 1 78 ? 16.829 0.095 -26.377 1.00 92.00 78 ALA A N 1
ATOM 647 C CA . ALA A 1 78 ? 18.032 -0.417 -25.728 1.00 92.00 78 ALA A CA 1
ATOM 648 C C . ALA A 1 78 ? 17.742 -1.625 -24.820 1.00 92.00 78 ALA A C 1
ATOM 650 O O . ALA A 1 78 ? 18.422 -2.644 -24.915 1.00 92.00 78 ALA A O 1
ATOM 651 N N . VAL A 1 79 ? 16.704 -1.552 -23.977 1.00 93.62 79 VAL A N 1
ATOM 652 C CA . VAL A 1 79 ? 16.322 -2.661 -23.088 1.00 93.62 79 VAL A CA 1
ATOM 653 C C . VAL A 1 79 ? 15.825 -3.860 -23.890 1.00 93.62 79 VAL A C 1
ATOM 655 O O . VAL A 1 79 ? 16.209 -4.992 -23.603 1.00 93.62 79 VAL A O 1
ATOM 658 N N . ARG A 1 80 ? 14.998 -3.641 -24.918 1.00 94.56 80 ARG A N 1
ATOM 659 C CA . ARG A 1 80 ? 14.500 -4.712 -25.790 1.00 94.56 80 ARG A CA 1
ATOM 660 C C . ARG A 1 80 ? 15.652 -5.434 -26.486 1.00 94.56 80 ARG A C 1
ATOM 662 O O . ARG A 1 80 ? 15.687 -6.664 -26.458 1.00 94.56 80 ARG A O 1
ATOM 669 N N . ASP A 1 81 ? 16.573 -4.690 -27.085 1.00 94.50 81 ASP A N 1
ATOM 670 C CA . ASP A 1 81 ? 17.715 -5.252 -27.805 1.00 94.50 81 ASP A CA 1
ATOM 671 C C . ASP A 1 81 ? 18.641 -6.011 -26.853 1.00 94.50 81 ASP A C 1
ATOM 673 O O . ASP A 1 81 ? 19.048 -7.132 -27.154 1.00 94.50 81 ASP A O 1
ATOM 677 N N . TRP A 1 82 ? 18.872 -5.474 -25.653 1.00 94.62 82 TRP A N 1
ATOM 678 C CA . TRP A 1 82 ? 19.633 -6.153 -24.608 1.00 94.62 82 TRP A CA 1
ATOM 679 C C . TRP A 1 82 ? 18.973 -7.471 -24.167 1.00 94.62 82 TRP A C 1
ATOM 681 O O . TRP A 1 82 ? 19.646 -8.495 -24.042 1.00 94.62 82 TRP A O 1
ATOM 691 N N . LEU A 1 83 ? 17.646 -7.495 -23.984 1.00 95.50 83 LEU A N 1
ATOM 692 C CA . LEU A 1 83 ? 16.915 -8.725 -23.650 1.00 95.50 83 LEU A CA 1
ATOM 693 C C . LEU A 1 83 ? 17.044 -9.778 -24.761 1.00 95.50 83 LEU A C 1
ATOM 695 O O . LEU A 1 83 ? 17.215 -10.963 -24.464 1.00 95.50 83 LEU A O 1
ATOM 699 N N . ILE A 1 84 ? 16.994 -9.355 -26.029 1.00 96.06 84 ILE A N 1
ATOM 700 C CA . ILE A 1 84 ? 17.189 -10.231 -27.192 1.00 96.06 84 ILE A CA 1
ATOM 701 C C . ILE A 1 84 ? 18.625 -10.768 -27.226 1.00 96.06 84 ILE A C 1
ATOM 703 O O . ILE A 1 84 ? 18.814 -11.975 -27.378 1.00 96.06 84 ILE A O 1
ATOM 707 N N . GLU A 1 85 ? 19.627 -9.909 -27.027 1.00 96.25 85 GLU A N 1
ATOM 708 C CA . GLU A 1 85 ? 21.047 -10.282 -26.993 1.00 96.25 85 GLU A CA 1
ATOM 709 C C . GLU A 1 85 ? 21.329 -11.329 -25.907 1.00 96.25 85 GLU A C 1
ATOM 711 O O . GLU A 1 85 ? 22.018 -12.321 -26.147 1.00 96.25 85 GLU A O 1
ATOM 716 N N . LYS A 1 86 ? 20.744 -11.159 -24.714 1.00 95.06 86 LYS A N 1
ATOM 717 C CA . LYS A 1 86 ? 20.865 -12.125 -23.611 1.00 95.06 86 LYS A CA 1
ATOM 718 C C . LYS A 1 86 ? 19.981 -13.363 -23.777 1.00 95.06 86 LYS A C 1
ATOM 720 O O . LYS A 1 86 ? 19.995 -14.231 -22.906 1.00 95.06 86 LYS A O 1
ATOM 725 N N . ASN A 1 87 ? 19.238 -13.478 -24.882 1.00 96.56 87 ASN A N 1
ATOM 726 C CA . ASN A 1 87 ? 18.291 -14.560 -25.151 1.00 96.56 87 ASN A CA 1
ATOM 727 C C . ASN A 1 87 ? 17.261 -14.736 -24.015 1.00 96.56 87 ASN A C 1
ATOM 729 O O . ASN A 1 87 ? 16.885 -15.860 -23.664 1.00 96.56 87 ASN A O 1
ATOM 733 N N . LEU A 1 88 ? 16.835 -13.624 -23.409 1.00 95.50 88 LEU A N 1
ATOM 734 C CA . LEU A 1 88 ? 15.819 -13.591 -22.363 1.00 95.50 88 LEU A CA 1
ATOM 735 C C . LEU A 1 88 ? 14.433 -13.580 -23.001 1.00 95.50 88 LEU A C 1
ATOM 737 O O . LEU A 1 88 ? 14.125 -12.761 -23.864 1.00 95.50 88 LEU A O 1
ATOM 741 N N . ARG A 1 89 ? 13.554 -14.478 -22.553 1.00 95.56 89 ARG A N 1
ATOM 742 C CA . ARG A 1 89 ? 12.159 -14.470 -22.997 1.00 95.56 89 ARG A CA 1
ATOM 743 C C . ARG A 1 89 ? 11.412 -13.351 -22.280 1.00 95.56 89 ARG A C 1
ATOM 745 O O . ARG A 1 89 ? 11.385 -13.323 -21.053 1.00 95.56 89 ARG A O 1
ATOM 752 N N . PHE A 1 90 ? 10.724 -12.496 -23.027 1.00 96.62 90 PHE A N 1
ATOM 753 C CA . PHE A 1 90 ? 9.875 -11.450 -22.461 1.00 96.62 90 PHE A CA 1
ATOM 754 C C . PHE A 1 90 ? 8.608 -11.226 -23.291 1.00 96.62 90 PHE A C 1
ATOM 756 O O . PHE A 1 90 ? 8.482 -11.713 -24.415 1.00 96.62 90 PHE A O 1
ATOM 763 N N . ARG A 1 91 ? 7.653 -10.493 -22.719 1.00 96.19 91 ARG A N 1
ATOM 764 C CA . ARG A 1 91 ? 6.499 -9.919 -23.422 1.00 96.19 91 ARG A CA 1
ATOM 765 C C . ARG A 1 91 ? 6.167 -8.556 -22.830 1.00 96.19 91 ARG A C 1
ATOM 767 O O . ARG A 1 91 ? 6.430 -8.336 -21.652 1.00 96.19 91 ARG A O 1
ATOM 774 N N . VAL A 1 92 ? 5.534 -7.685 -23.603 1.00 94.50 92 VAL A N 1
ATOM 775 C CA . VAL A 1 92 ? 4.963 -6.448 -23.059 1.00 94.50 92 VAL A CA 1
ATOM 776 C C . VAL A 1 92 ? 3.612 -6.780 -22.422 1.00 94.50 92 VAL A C 1
ATOM 778 O O . VAL A 1 92 ? 2.784 -7.446 -23.046 1.00 94.50 92 VAL A O 1
ATOM 781 N N . THR A 1 93 ? 3.417 -6.406 -21.158 1.00 93.44 93 THR A N 1
ATOM 782 C CA . THR A 1 93 ? 2.159 -6.610 -20.415 1.00 93.44 93 THR A CA 1
ATOM 783 C C . THR A 1 93 ? 1.333 -5.340 -20.308 1.00 93.44 93 THR A C 1
ATOM 785 O O . THR A 1 93 ? 0.109 -5.428 -20.296 1.00 93.44 93 THR A O 1
ATOM 788 N N . ILE A 1 94 ? 1.980 -4.174 -20.272 1.00 92.06 94 ILE A N 1
ATOM 789 C CA . ILE A 1 94 ? 1.321 -2.866 -20.297 1.00 92.06 94 ILE A CA 1
ATOM 790 C C . ILE A 1 94 ? 1.970 -2.042 -21.405 1.00 92.06 94 ILE A C 1
ATOM 792 O O . ILE A 1 94 ? 3.169 -1.779 -21.353 1.00 92.06 94 ILE A O 1
ATOM 796 N N . ASN A 1 95 ? 1.177 -1.661 -22.406 1.00 90.69 95 ASN A N 1
ATOM 797 C CA . ASN A 1 95 ? 1.651 -0.906 -23.574 1.00 90.69 95 ASN A CA 1
ATOM 798 C C . ASN A 1 95 ? 1.650 0.616 -23.357 1.00 90.69 95 ASN A C 1
ATOM 800 O O . ASN A 1 95 ? 2.323 1.337 -24.087 1.00 90.69 95 ASN A O 1
ATOM 804 N N . ASP A 1 96 ? 0.872 1.103 -22.392 1.00 89.62 96 ASP A N 1
ATOM 805 C CA . ASP A 1 96 ? 0.738 2.527 -22.089 1.00 89.62 96 ASP A CA 1
ATOM 806 C C . ASP A 1 96 ? 0.373 2.686 -20.606 1.00 89.62 96 ASP A C 1
ATOM 808 O O . ASP A 1 96 ? -0.792 2.555 -20.221 1.00 89.62 96 ASP A O 1
ATOM 812 N N . VAL A 1 97 ? 1.388 2.880 -19.759 1.00 88.38 97 VAL A N 1
ATOM 813 C CA . VAL A 1 97 ? 1.192 3.111 -18.316 1.00 88.38 97 VAL A CA 1
ATOM 814 C C . VAL A 1 97 ? 0.468 4.439 -18.072 1.00 88.38 97 VAL A C 1
ATOM 816 O O . VAL A 1 97 ? -0.410 4.498 -17.214 1.00 88.38 97 VAL A O 1
ATOM 819 N N . GLU A 1 98 ? 0.759 5.470 -18.869 1.00 86.62 98 GLU A N 1
ATOM 820 C CA . GLU A 1 98 ? 0.143 6.799 -18.751 1.00 86.62 98 GLU A CA 1
ATOM 821 C C . GLU A 1 98 ? -1.376 6.722 -18.945 1.00 86.62 98 GLU A C 1
ATOM 823 O O . GLU A 1 98 ? -2.156 7.299 -18.188 1.00 86.62 98 GLU A O 1
ATOM 828 N N . LYS A 1 99 ? -1.830 5.916 -19.911 1.00 87.06 99 LYS A N 1
ATOM 829 C CA . LYS A 1 99 ? -3.260 5.653 -20.111 1.00 87.06 99 LYS A CA 1
ATOM 830 C C . LYS A 1 99 ? -3.925 5.059 -18.869 1.00 87.06 99 LYS A C 1
ATOM 832 O O . LYS A 1 99 ? -5.060 5.430 -18.576 1.00 87.06 99 LYS A O 1
ATOM 837 N N . LEU A 1 100 ? -3.255 4.159 -18.144 1.00 85.25 100 LEU A N 1
ATOM 838 C CA . LEU A 1 100 ? -3.796 3.578 -16.909 1.00 85.25 100 LEU A CA 1
ATOM 839 C C . LEU A 1 100 ? -3.857 4.612 -15.778 1.00 85.25 100 LEU A C 1
ATOM 841 O O . LEU A 1 100 ? -4.856 4.658 -15.060 1.00 85.25 100 LEU A O 1
ATOM 845 N N . ILE A 1 101 ? -2.841 5.471 -15.659 1.00 84.19 101 ILE A N 1
ATOM 846 C CA . ILE A 1 101 ? -2.822 6.582 -14.694 1.00 84.19 101 ILE A CA 1
ATOM 847 C C . ILE A 1 101 ? -3.985 7.536 -14.980 1.00 84.19 101 ILE A C 1
ATOM 849 O O . ILE A 1 101 ? -4.817 7.777 -14.108 1.00 84.19 101 ILE A O 1
ATOM 853 N N . HIS A 1 102 ? -4.138 7.989 -16.225 1.00 80.94 102 HIS A N 1
ATOM 854 C CA . HIS A 1 102 ? -5.248 8.858 -16.607 1.00 80.94 102 HIS A CA 1
ATOM 855 C C . HIS A 1 102 ? -6.618 8.207 -16.405 1.00 80.94 102 HIS A C 1
ATOM 857 O O . HIS A 1 102 ? -7.562 8.883 -15.995 1.00 80.94 102 HIS A O 1
ATOM 863 N N . GLN A 1 103 ? -6.772 6.910 -16.681 1.00 79.81 103 GLN A N 1
ATOM 864 C CA . GLN A 1 103 ? -8.015 6.188 -16.388 1.00 79.81 103 GLN A CA 1
ATOM 865 C C . GLN A 1 103 ? -8.324 6.201 -14.890 1.00 79.81 103 GLN A C 1
ATOM 867 O O . GLN A 1 103 ? -9.459 6.493 -14.506 1.00 79.81 103 GLN A O 1
ATOM 872 N N . GLN A 1 104 ? -7.315 5.963 -14.050 1.00 76.56 104 GLN A N 1
ATOM 873 C CA . GLN A 1 104 ? -7.452 6.068 -12.604 1.00 76.56 104 GLN A CA 1
ATOM 874 C C . GLN A 1 104 ? -7.865 7.489 -12.200 1.00 76.56 104 GLN A C 1
ATOM 876 O O . GLN A 1 104 ? -8.895 7.647 -11.555 1.00 76.56 104 GLN A O 1
ATOM 881 N N . GLU A 1 105 ? -7.158 8.530 -12.638 1.00 75.81 105 GLU A N 1
ATOM 882 C CA . GLU A 1 105 ? -7.461 9.930 -12.298 1.00 75.81 105 GLU A CA 1
ATOM 883 C C . GLU A 1 105 ? -8.835 10.408 -12.797 1.00 75.81 105 GLU A C 1
ATOM 885 O O . GLU A 1 105 ? -9.525 11.184 -12.131 1.00 75.81 105 GLU A O 1
ATOM 890 N N . THR A 1 106 ? -9.253 9.968 -13.986 1.00 68.25 106 THR A N 1
ATOM 891 C CA . THR A 1 106 ? -10.528 10.380 -14.595 1.00 68.25 106 THR A CA 1
ATOM 892 C C . THR A 1 106 ? -11.722 9.628 -14.024 1.00 68.25 106 THR A C 1
ATOM 894 O O . THR A 1 106 ? -12.786 10.236 -13.888 1.00 68.25 106 THR A O 1
ATOM 897 N N . SER A 1 107 ? -11.554 8.367 -13.607 1.00 60.53 107 SER A N 1
ATOM 898 C CA . SER A 1 107 ? -12.589 7.604 -12.891 1.00 60.53 107 SER A CA 1
ATOM 899 C C . SER A 1 107 ? -13.017 8.258 -11.565 1.00 60.53 107 SER A C 1
ATOM 901 O O . SER A 1 107 ? -14.126 8.014 -11.090 1.00 60.53 107 SER A O 1
ATOM 903 N N . LEU A 1 108 ? -12.178 9.145 -11.014 1.00 54.97 108 LEU A N 1
ATOM 904 C CA . LEU A 1 108 ? -12.409 9.895 -9.774 1.00 54.97 108 LEU A CA 1
ATOM 905 C C . LEU A 1 108 ? -13.221 11.187 -9.973 1.00 54.97 108 LEU A C 1
ATOM 907 O O . LEU A 1 108 ? -13.663 11.798 -9.000 1.00 54.97 108 LEU A O 1
ATOM 911 N N . LYS A 1 109 ? -13.432 11.653 -11.214 1.00 46.00 109 LYS A N 1
ATOM 912 C CA . LYS A 1 109 ? -14.270 12.836 -11.463 1.00 46.00 109 LYS A CA 1
ATOM 913 C C . LYS A 1 109 ? -15.734 12.397 -11.559 1.00 46.00 109 LYS A C 1
ATOM 915 O O . LYS A 1 109 ? -16.063 11.623 -12.458 1.00 46.00 109 LYS A O 1
ATOM 920 N N . PRO A 1 110 ? -16.653 12.908 -10.715 1.00 41.22 110 PRO A N 1
ATOM 921 C CA . PRO A 1 110 ? -18.067 12.607 -10.880 1.00 41.22 110 PRO A CA 1
ATOM 922 C C . PRO A 1 110 ? -18.520 13.081 -12.264 1.00 41.22 110 PRO A C 1
ATOM 924 O O . PRO A 1 110 ? -18.448 14.268 -12.594 1.00 41.22 110 PRO A O 1
ATOM 927 N N . SER A 1 111 ? -18.971 12.132 -13.087 1.00 35.66 111 SER A N 1
ATOM 928 C CA . SER A 1 111 ? -19.626 12.421 -14.359 1.00 35.66 111 SER A CA 1
ATOM 929 C C . SER A 1 111 ? -20.781 13.387 -14.102 1.00 35.66 111 SER A C 1
ATOM 931 O O . SER A 1 111 ? -21.752 13.047 -13.431 1.00 35.66 111 SER A O 1
ATOM 933 N N . LYS A 1 112 ? -20.716 14.591 -14.680 1.00 37.78 112 LYS A N 1
ATOM 934 C CA . LYS A 1 112 ? -21.840 15.544 -14.716 1.00 37.78 112 LYS A CA 1
ATOM 935 C C . LYS A 1 112 ? -23.030 15.048 -15.570 1.00 37.78 112 LYS A C 1
ATOM 937 O O . LYS A 1 112 ? -23.946 15.822 -15.819 1.00 37.78 112 LYS A O 1
ATOM 942 N N . LYS A 1 113 ? -23.033 13.794 -16.042 1.00 35.69 113 LYS A N 1
ATOM 943 C CA . LYS A 1 113 ? -24.048 13.214 -16.939 1.00 35.69 113 LYS A CA 1
ATOM 944 C C . LYS A 1 113 ? -24.758 11.997 -16.329 1.00 35.69 113 LYS A C 1
ATOM 946 O O . LYS A 1 113 ? -24.750 10.919 -16.910 1.00 35.69 113 LYS A O 1
ATOM 951 N N . SER A 1 114 ? -25.392 12.150 -15.171 1.00 35.12 114 SER A N 1
ATOM 952 C CA . SER A 1 114 ? -26.313 11.132 -14.627 1.00 35.12 114 SER A CA 1
ATOM 953 C C . SER A 1 114 ? -27.716 11.687 -14.362 1.00 35.12 114 SER A C 1
ATOM 955 O O . SER A 1 114 ? -28.368 11.331 -13.386 1.00 35.12 114 SER A O 1
ATOM 957 N N . SER A 1 115 ? -28.205 12.549 -15.258 1.00 32.84 115 SER A N 1
ATOM 958 C CA . SER A 1 115 ? -29.616 12.963 -15.302 1.00 32.84 115 SER A CA 1
ATOM 959 C C . SER A 1 115 ? -30.324 12.583 -16.607 1.00 32.84 115 SER A C 1
ATOM 961 O O . SER A 1 115 ? -31.376 13.138 -16.906 1.00 32.84 115 SER A O 1
ATOM 963 N N . GLU A 1 116 ? -29.789 11.639 -17.384 1.00 36.34 116 GLU A N 1
ATOM 964 C CA . GLU A 1 116 ? -30.498 11.072 -18.535 1.00 36.34 116 GLU A CA 1
ATOM 965 C C . GLU A 1 116 ? -30.818 9.601 -18.268 1.00 36.34 116 GLU A C 1
ATOM 967 O O . GLU A 1 116 ? -29.944 8.779 -18.003 1.00 36.34 116 GLU A O 1
ATOM 972 N N . ARG A 1 117 ? -32.121 9.303 -18.264 1.00 35.91 117 ARG A N 1
ATOM 973 C CA . ARG A 1 117 ? -32.700 7.976 -18.045 1.00 35.91 117 ARG A CA 1
ATOM 974 C C . ARG A 1 117 ? -32.106 6.977 -19.046 1.00 35.91 117 ARG A C 1
ATOM 976 O O . ARG A 1 117 ? -32.276 7.139 -20.250 1.00 35.91 117 ARG A O 1
ATOM 983 N N . LEU A 1 118 ? -31.449 5.935 -18.540 1.00 34.22 118 LEU A N 1
ATOM 984 C CA . LEU A 1 118 ? -30.979 4.798 -19.332 1.00 34.22 118 LEU A CA 1
ATOM 985 C C . LEU A 1 118 ? -32.178 3.967 -19.817 1.00 34.22 118 LEU A C 1
ATOM 987 O O . LEU A 1 118 ? -32.894 3.377 -19.011 1.00 34.22 118 LEU A O 1
ATOM 991 N N . ASN A 1 119 ? -32.372 3.904 -21.136 1.00 28.72 119 ASN A N 1
ATOM 992 C CA . ASN A 1 119 ? -33.194 2.877 -21.777 1.00 28.72 119 ASN A CA 1
ATOM 993 C C . ASN A 1 119 ? -32.369 1.582 -21.883 1.00 28.72 119 ASN A C 1
ATOM 995 O O . ASN A 1 119 ? -31.267 1.624 -22.435 1.00 28.72 119 ASN A O 1
ATOM 999 N N . PRO A 1 120 ? -32.867 0.432 -21.402 1.00 36.75 120 PRO A N 1
ATOM 1000 C CA . PRO A 1 120 ? -32.144 -0.822 -21.507 1.00 36.75 120 PRO A CA 1
ATOM 1001 C C . PRO A 1 120 ? -32.503 -1.489 -22.831 1.00 36.75 120 PRO A C 1
ATOM 1003 O O . PRO A 1 120 ? -33.641 -1.912 -22.988 1.00 36.75 120 PRO A O 1
ATOM 1006 N N . LEU A 1 121 ? -31.557 -1.556 -23.772 1.00 38.91 121 LEU A N 1
ATOM 1007 C CA . LEU A 1 121 ? -31.454 -2.574 -24.832 1.00 38.91 121 LEU A CA 1
ATOM 1008 C C . LEU A 1 121 ? -30.268 -2.220 -25.745 1.00 38.91 121 LEU A C 1
ATOM 1010 O O . LEU A 1 121 ? -30.429 -1.409 -26.645 1.00 38.91 121 LEU A O 1
ATOM 1014 N N . THR A 1 122 ? -29.101 -2.830 -25.501 1.00 32.31 122 THR A N 1
ATOM 1015 C CA . THR A 1 122 ? -28.211 -3.431 -26.524 1.00 32.31 122 THR A CA 1
ATOM 1016 C C . THR A 1 122 ? -26.925 -3.975 -25.884 1.00 32.31 122 THR A C 1
ATOM 1018 O O . THR A 1 122 ? -26.110 -3.221 -25.369 1.00 32.31 122 THR A O 1
ATOM 1021 N N . SER A 1 123 ? -26.793 -5.304 -25.948 1.00 32.97 123 SER A N 1
ATOM 1022 C CA . SER A 1 123 ? -25.583 -6.135 -26.091 1.00 32.97 123 SER A CA 1
ATOM 1023 C C . SER A 1 123 ? -24.248 -5.731 -25.430 1.00 32.97 123 SER A C 1
ATOM 1025 O O . SER A 1 123 ? -23.522 -4.891 -25.952 1.00 32.97 123 SER A O 1
ATOM 1027 N N . GLY A 1 124 ? -23.839 -6.549 -24.448 1.00 36.97 124 GLY A N 1
ATOM 1028 C CA . GLY A 1 124 ? -22.485 -7.118 -24.360 1.00 36.97 124 GLY A CA 1
ATOM 1029 C C . GLY A 1 124 ? -21.504 -6.460 -23.387 1.00 36.97 124 GLY A C 1
ATOM 1030 O O . GLY A 1 124 ? -20.840 -5.501 -23.758 1.00 36.97 124 GLY A O 1
ATOM 1031 N N . SER A 1 125 ? -21.345 -7.022 -22.178 1.00 35.22 125 SER A N 1
ATOM 1032 C CA . SER A 1 125 ? -20.062 -7.107 -21.434 1.00 35.22 125 SER A CA 1
ATOM 1033 C C . SER A 1 125 ? -20.257 -7.675 -20.018 1.00 35.22 125 SER A C 1
ATOM 1035 O O . SER A 1 125 ? -20.326 -6.941 -19.039 1.00 35.22 125 SER A O 1
ATOM 1037 N N . TYR A 1 126 ? -20.271 -9.006 -19.892 1.00 33.00 126 TYR A N 1
ATOM 1038 C CA . TYR A 1 126 ? -20.281 -9.692 -18.587 1.00 33.00 126 TYR A CA 1
ATOM 1039 C C . TYR A 1 126 ? -19.105 -9.284 -17.664 1.00 33.00 126 TYR A C 1
ATOM 1041 O O . TYR A 1 126 ? -19.213 -9.419 -16.449 1.00 33.00 126 TYR A O 1
ATOM 1049 N N . GLU A 1 127 ? -17.999 -8.752 -18.202 1.00 35.97 127 GLU A N 1
ATOM 1050 C CA . GLU A 1 127 ? -16.879 -8.212 -17.408 1.00 35.97 127 GLU A CA 1
ATOM 1051 C C . GLU A 1 127 ? -17.180 -6.846 -16.768 1.00 35.97 127 GLU A C 1
ATOM 1053 O O . GLU A 1 127 ? -16.736 -6.584 -15.649 1.00 35.97 127 GLU A O 1
ATOM 1058 N N . ASN A 1 128 ? -17.988 -5.999 -17.416 1.00 42.19 128 ASN A N 1
ATOM 1059 C CA . ASN A 1 128 ? -18.328 -4.680 -16.878 1.00 42.19 128 ASN A CA 1
ATOM 1060 C C . ASN A 1 128 ? -19.287 -4.789 -15.685 1.00 42.19 128 ASN A C 1
ATOM 1062 O O . ASN A 1 128 ? -19.172 -4.022 -14.731 1.00 42.19 128 ASN A O 1
ATOM 1066 N N . ASP A 1 129 ? -20.176 -5.784 -15.682 1.00 42.50 129 ASP A N 1
ATOM 1067 C CA . ASP A 1 129 ? -21.139 -5.992 -14.596 1.00 42.50 129 ASP A CA 1
ATOM 1068 C C . ASP A 1 129 ? -20.467 -6.443 -13.289 1.00 42.50 129 ASP A C 1
ATOM 1070 O O . ASP A 1 129 ? -20.848 -5.994 -12.206 1.00 42.50 129 ASP A O 1
ATOM 1074 N N . VAL A 1 130 ? -19.423 -7.278 -13.365 1.00 44.91 130 VAL A N 1
ATOM 1075 C CA . VAL A 1 130 ? -18.676 -7.737 -12.178 1.00 44.91 130 VAL A CA 1
ATOM 1076 C C . VAL A 1 130 ? -17.894 -6.586 -11.549 1.00 44.91 130 VAL A C 1
ATOM 1078 O O . VAL A 1 130 ? -17.922 -6.410 -10.327 1.00 44.91 130 VAL A O 1
ATOM 1081 N N . GLN A 1 131 ? -17.236 -5.767 -12.374 1.00 42.75 131 GLN A N 1
ATOM 1082 C CA . GLN A 1 131 ? -16.479 -4.612 -11.900 1.00 42.75 131 GLN A CA 1
ATOM 1083 C C . GLN A 1 131 ? -17.404 -3.542 -11.306 1.00 42.75 131 GLN A C 1
ATOM 1085 O O . GLN A 1 131 ? -17.108 -3.007 -10.238 1.00 42.75 131 GLN A O 1
ATOM 1090 N N . LEU A 1 132 ? -18.568 -3.299 -11.917 1.00 46.47 132 LEU A N 1
ATOM 1091 C CA . LEU A 1 132 ? -19.591 -2.402 -11.376 1.00 46.47 132 LEU A CA 1
ATOM 1092 C C . LEU A 1 132 ? -20.164 -2.912 -10.050 1.00 46.47 132 LEU A C 1
ATOM 1094 O O . LEU A 1 132 ? -20.262 -2.135 -9.105 1.00 46.47 132 LEU A O 1
ATOM 1098 N N . GLN A 1 133 ? -20.461 -4.207 -9.922 1.00 46.94 133 GLN A N 1
ATOM 1099 C CA . GLN A 1 133 ? -20.911 -4.793 -8.652 1.00 46.94 133 GLN A CA 1
ATOM 1100 C C . GLN A 1 133 ? -19.834 -4.739 -7.562 1.00 46.94 133 GLN A C 1
ATOM 1102 O O . GLN A 1 133 ? -20.147 -4.589 -6.382 1.00 46.94 133 GLN A O 1
ATOM 1107 N N . GLN A 1 134 ? -18.555 -4.874 -7.914 1.00 46.16 134 GLN A N 1
ATOM 1108 C CA . GLN A 1 134 ? -17.453 -4.753 -6.959 1.00 46.16 134 GLN A CA 1
ATOM 1109 C C . GLN A 1 134 ? -17.242 -3.300 -6.517 1.00 46.16 134 GLN A C 1
ATOM 1111 O O . GLN A 1 134 ? -17.115 -3.048 -5.322 1.00 46.16 134 GLN A O 1
ATOM 1116 N N . ILE A 1 135 ? -17.308 -2.342 -7.444 1.00 49.12 135 ILE A N 1
ATOM 1117 C CA . ILE A 1 135 ? -17.287 -0.902 -7.144 1.00 49.12 135 ILE A CA 1
ATOM 1118 C C . ILE A 1 135 ? -18.503 -0.504 -6.298 1.00 49.12 135 ILE A C 1
ATOM 1120 O O . ILE A 1 135 ? -18.377 0.285 -5.365 1.00 49.12 135 ILE A O 1
ATOM 1124 N N . GLN A 1 136 ? -19.675 -1.076 -6.572 1.00 51.88 136 GLN A N 1
ATOM 1125 C CA . GLN A 1 136 ? -20.887 -0.823 -5.798 1.00 51.88 136 GLN A CA 1
ATOM 1126 C C . GLN A 1 136 ? -20.780 -1.381 -4.373 1.00 51.88 136 GLN A C 1
ATOM 1128 O O . GLN A 1 136 ? -21.070 -0.664 -3.424 1.00 51.88 136 GLN A O 1
ATOM 1133 N N . ARG A 1 137 ? -20.238 -2.595 -4.203 1.00 49.97 137 ARG A N 1
ATOM 1134 C CA . ARG A 1 137 ? -19.937 -3.168 -2.877 1.00 49.97 137 ARG A CA 1
ATOM 1135 C C . ARG A 1 137 ? -18.908 -2.363 -2.087 1.00 49.97 137 ARG A C 1
ATOM 1137 O O . ARG A 1 137 ? -18.997 -2.318 -0.867 1.00 49.97 137 ARG A O 1
ATOM 1144 N N . LEU A 1 138 ? -17.935 -1.741 -2.757 1.00 49.50 138 LEU A N 1
ATOM 1145 C CA . LEU A 1 138 ? -17.002 -0.825 -2.098 1.00 49.50 138 LEU A CA 1
ATOM 1146 C C . LEU A 1 138 ? -17.722 0.448 -1.640 1.00 49.50 138 LEU A C 1
ATOM 1148 O O . LEU A 1 138 ? -17.459 0.918 -0.543 1.00 49.50 138 LEU A O 1
ATOM 1152 N N . ARG A 1 139 ? -18.675 0.965 -2.422 1.00 53.53 139 ARG A N 1
ATOM 1153 C CA . ARG A 1 139 ? -19.468 2.151 -2.056 1.00 53.53 139 ARG A CA 1
ATOM 1154 C C . ARG A 1 139 ? -20.458 1.899 -0.911 1.00 53.53 139 ARG A C 1
ATOM 1156 O O . ARG A 1 139 ? -20.722 2.820 -0.135 1.00 53.53 139 ARG A O 1
ATOM 1163 N N . ASP A 1 140 ? -20.951 0.673 -0.765 1.00 56.34 140 ASP A N 1
ATOM 1164 C CA . ASP A 1 140 ? -21.850 0.273 0.320 1.00 56.34 140 ASP A CA 1
ATOM 1165 C C . ASP A 1 140 ? -21.057 -0.005 1.612 1.00 56.34 140 ASP A C 1
ATOM 1167 O O . ASP A 1 140 ? -20.724 -1.138 1.959 1.00 56.34 140 ASP A O 1
ATOM 1171 N N . SER A 1 141 ? -20.719 1.055 2.351 1.00 63.56 141 SER A N 1
ATOM 1172 C CA . SER A 1 141 ? -20.074 0.917 3.662 1.00 63.56 141 SER A CA 1
ATOM 1173 C C . SER A 1 141 ? -21.044 0.296 4.691 1.00 63.56 141 SER A C 1
ATOM 1175 O O . SER A 1 141 ? -22.162 0.793 4.831 1.00 63.56 141 SER A O 1
ATOM 1177 N N . PRO A 1 142 ? -20.643 -0.722 5.486 1.00 63.78 142 PRO A N 1
ATOM 1178 C CA . PRO A 1 142 ? -21.490 -1.300 6.536 1.00 63.78 142 PRO A CA 1
ATOM 1179 C C . PRO A 1 142 ? -21.812 -0.317 7.662 1.00 63.78 142 PRO A C 1
ATOM 1181 O O . PRO A 1 142 ? -22.805 -0.483 8.369 1.00 63.78 142 PRO A O 1
ATOM 1184 N N . ILE A 1 143 ? -20.969 0.706 7.832 1.00 65.75 143 ILE A N 1
ATOM 1185 C CA . ILE A 1 143 ? -21.228 1.813 8.751 1.00 65.75 143 ILE A CA 1
ATOM 1186 C C . ILE A 1 143 ? -22.307 2.752 8.164 1.00 65.75 143 ILE A C 1
ATOM 1188 O O . ILE A 1 143 ? -23.002 3.427 8.914 1.00 65.75 143 ILE A O 1
ATOM 1192 N N . ASN A 1 144 ? -22.504 2.740 6.838 1.00 57.72 144 ASN A N 1
ATOM 1193 C CA . ASN A 1 144 ? -23.404 3.629 6.105 1.00 57.72 144 ASN A CA 1
ATOM 1194 C C . ASN A 1 144 ? -24.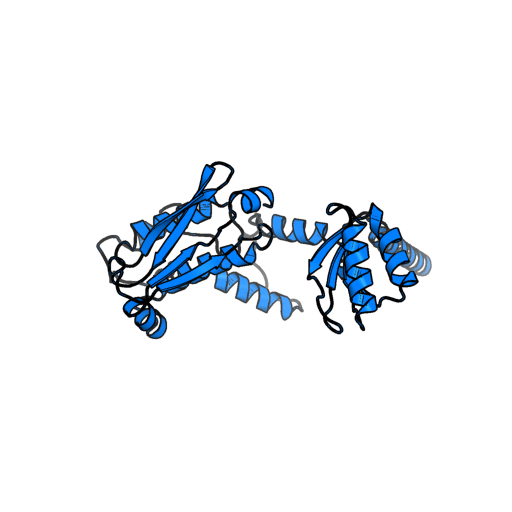825 3.060 5.815 1.00 57.72 144 ASN A C 1
ATOM 1196 O O . ASN A 1 144 ? -25.554 3.619 4.992 1.00 57.72 144 ASN A O 1
ATOM 1200 N N . ASN A 1 145 ? -25.257 1.971 6.465 1.00 55.16 145 ASN A N 1
ATOM 1201 C CA . ASN A 1 145 ? -26.571 1.365 6.202 1.00 55.16 145 ASN A CA 1
ATOM 1202 C C . ASN A 1 145 ? -27.696 1.942 7.092 1.00 55.16 145 ASN A C 1
ATOM 1204 O O . ASN A 1 145 ? -27.799 1.579 8.261 1.00 55.16 145 ASN A O 1
ATOM 1208 N N . ASN A 1 146 ? -28.553 2.798 6.512 1.00 47.91 146 ASN A N 1
ATOM 1209 C CA . ASN A 1 146 ? -29.629 3.634 7.101 1.00 47.91 146 ASN A CA 1
ATOM 1210 C C . ASN A 1 146 ? -30.685 2.963 8.020 1.00 47.91 146 ASN A C 1
ATOM 1212 O O . ASN A 1 146 ? -31.618 3.639 8.447 1.00 47.91 146 ASN A O 1
ATOM 1216 N N . ASN A 1 147 ? -30.588 1.673 8.343 1.00 46.31 147 ASN A N 1
ATOM 1217 C CA . ASN A 1 147 ? -31.684 0.911 8.959 1.00 46.31 147 ASN A CA 1
ATOM 1218 C C . ASN A 1 147 ? -31.536 0.618 10.464 1.00 46.31 147 ASN A C 1
ATOM 1220 O O . ASN A 1 147 ? -32.297 -0.191 10.999 1.00 46.31 147 ASN A O 1
ATOM 1224 N N . GLU A 1 148 ? -30.592 1.235 11.178 1.00 50.31 148 GLU A N 1
ATOM 1225 C CA . GLU A 1 148 ? -30.246 0.772 12.529 1.00 50.31 148 GLU A CA 1
ATOM 1226 C C . GLU A 1 148 ? -30.728 1.664 13.672 1.00 50.31 148 GLU A C 1
ATOM 1228 O O . GLU A 1 148 ? -30.384 2.838 13.797 1.00 50.31 148 GLU A O 1
ATOM 1233 N N . LYS A 1 149 ? -31.517 1.039 14.556 1.00 45.25 149 LYS A N 1
ATOM 1234 C CA . LYS A 1 149 ? -31.857 1.549 15.882 1.00 45.25 149 LYS A CA 1
ATOM 1235 C C . LYS A 1 149 ? -30.641 1.437 16.803 1.00 45.25 149 LYS A C 1
ATOM 1237 O O . LYS A 1 149 ? -30.046 0.370 16.930 1.00 45.25 149 LYS A O 1
ATOM 1242 N N . ASN A 1 150 ? -30.337 2.555 17.457 1.00 44.25 150 ASN A N 1
ATOM 1243 C CA . ASN A 1 150 ? -29.264 2.782 18.422 1.00 44.25 150 ASN A CA 1
ATOM 1244 C C . ASN A 1 150 ? -29.011 1.607 19.381 1.00 44.25 150 ASN A C 1
ATOM 1246 O O . ASN A 1 150 ? -29.776 1.390 20.318 1.00 44.25 150 ASN A O 1
ATOM 1250 N N . ILE A 1 151 ? -27.876 0.924 19.200 1.00 47.72 151 ILE A N 1
ATOM 1251 C CA . ILE A 1 151 ? -27.284 0.059 20.234 1.00 47.72 151 ILE A CA 1
ATOM 1252 C C . ILE A 1 151 ? -26.337 0.881 21.139 1.00 47.72 151 ILE A C 1
ATOM 1254 O O . ILE A 1 151 ? -26.090 0.496 22.278 1.00 47.72 151 ILE A O 1
ATOM 1258 N N . PHE A 1 152 ? -25.860 2.057 20.698 1.00 49.31 152 PHE A N 1
ATOM 1259 C CA . PHE A 1 152 ? -24.894 2.865 21.453 1.00 49.31 152 PHE A CA 1
ATOM 1260 C C . PHE A 1 152 ? -25.131 4.383 21.300 1.00 49.31 152 PHE A C 1
ATOM 1262 O O . PHE A 1 152 ? -24.639 4.992 20.359 1.00 49.31 152 PHE A O 1
ATOM 1269 N N . GLY A 1 153 ? -25.848 4.983 22.260 1.00 48.75 153 GLY A N 1
ATOM 1270 C CA . GLY A 1 153 ? -25.821 6.424 22.575 1.00 48.75 153 GLY A CA 1
ATOM 1271 C C . GLY A 1 153 ? -26.621 7.375 21.667 1.00 48.75 153 GLY A C 1
ATOM 1272 O O . GLY A 1 153 ? -26.161 7.733 20.594 1.00 48.75 153 GLY A O 1
ATOM 1273 N N . ASP A 1 154 ? -27.778 7.818 22.170 1.00 48.12 154 ASP A N 1
ATOM 1274 C CA . ASP A 1 154 ? -28.653 8.998 21.950 1.00 48.12 154 ASP A CA 1
ATOM 1275 C C . ASP A 1 154 ? -28.604 9.918 20.705 1.00 48.12 154 ASP A C 1
ATOM 1277 O O . ASP A 1 154 ? -29.504 10.748 20.574 1.00 48.12 154 ASP A O 1
ATOM 1281 N N . ARG A 1 155 ? -27.665 9.822 19.754 1.00 52.72 155 ARG A N 1
ATOM 1282 C CA . ARG A 1 155 ? -27.743 10.603 18.504 1.00 52.72 155 ARG A CA 1
ATOM 1283 C C . ARG A 1 155 ? -28.474 9.813 17.420 1.00 52.72 155 ARG A C 1
ATOM 1285 O O . ARG A 1 155 ? -28.113 8.663 17.177 1.00 52.72 155 ARG A O 1
ATOM 1292 N N . PRO A 1 156 ? -29.484 10.388 16.746 1.00 52.75 156 PRO A N 1
ATOM 1293 C CA . PRO A 1 156 ? -30.125 9.737 15.614 1.00 52.75 156 PRO A CA 1
ATOM 1294 C C . PRO A 1 156 ? -29.103 9.496 14.503 1.00 52.75 156 PRO A C 1
ATOM 1296 O O . PRO A 1 156 ? -28.420 10.418 14.058 1.00 52.75 156 PRO A O 1
ATOM 1299 N N . PHE A 1 157 ? -29.025 8.256 14.032 1.00 45.62 157 PHE A N 1
ATOM 1300 C CA . PHE A 1 157 ? -28.129 7.825 12.962 1.00 45.62 157 PHE A CA 1
ATOM 1301 C C . PHE A 1 157 ? -28.221 8.727 11.712 1.00 45.62 157 PHE A C 1
ATOM 1303 O O . PHE A 1 157 ? -27.201 9.066 11.122 1.00 45.62 157 PHE A O 1
ATOM 1310 N N . GLU A 1 158 ? -29.414 9.237 11.382 1.00 46.78 158 GLU A N 1
ATOM 1311 C CA . GLU A 1 158 ? -29.657 10.183 10.279 1.00 46.78 158 GLU A CA 1
ATOM 1312 C C . GLU A 1 158 ? -28.896 11.520 10.383 1.00 46.78 158 GLU A C 1
ATOM 1314 O O . GLU A 1 158 ? -28.617 12.152 9.361 1.00 46.78 158 GLU A O 1
ATOM 1319 N N . GLU A 1 159 ? -28.546 11.982 11.587 1.00 52.03 159 GLU A N 1
ATOM 1320 C CA . GLU A 1 159 ? -27.746 13.203 11.764 1.00 52.03 159 GLU A CA 1
ATOM 1321 C C . GLU A 1 159 ? -26.262 12.960 11.469 1.00 52.03 159 GLU A C 1
ATOM 1323 O O . GLU A 1 159 ? -25.567 13.861 10.998 1.00 52.03 159 GLU A O 1
ATOM 1328 N N . ILE A 1 160 ? -25.787 11.727 11.668 1.00 50.22 160 ILE A N 1
ATOM 1329 C CA . ILE A 1 160 ? -24.386 11.336 11.474 1.00 50.22 160 ILE A CA 1
ATOM 1330 C C . ILE A 1 160 ? -24.018 11.359 9.981 1.00 50.22 160 ILE A C 1
ATOM 1332 O O . ILE A 1 160 ? -22.960 11.875 9.621 1.00 50.22 160 ILE A O 1
ATOM 1336 N N . TYR A 1 161 ? -24.921 10.929 9.090 1.00 47.41 161 TYR A N 1
ATOM 1337 C CA . TYR A 1 161 ? -24.720 11.005 7.629 1.00 47.41 161 TYR A CA 1
ATOM 1338 C C . TYR A 1 161 ? -24.660 12.422 7.081 1.00 47.41 161 TYR A C 1
ATOM 1340 O O . TYR A 1 161 ? -24.045 12.663 6.042 1.00 47.41 161 TYR A O 1
ATOM 1348 N N . LYS A 1 162 ? -25.315 13.369 7.758 1.00 48.78 162 LYS A N 1
ATOM 1349 C CA . LYS A 1 162 ? -25.312 14.777 7.350 1.00 48.78 162 LYS A CA 1
ATOM 1350 C C . LYS A 1 162 ? -23.980 15.454 7.674 1.00 48.78 162 LYS A C 1
ATOM 1352 O O . LYS A 1 162 ? -23.693 16.529 7.142 1.00 48.78 162 LYS A O 1
ATOM 1357 N N . LEU A 1 163 ? -23.142 14.836 8.508 1.00 53.50 163 LEU A N 1
ATOM 1358 C CA . LEU A 1 163 ? -21.840 15.375 8.868 1.00 53.50 163 LEU A CA 1
ATOM 1359 C C . LEU A 1 163 ? -20.820 15.054 7.777 1.00 53.50 163 LEU A C 1
ATOM 1361 O O . LEU A 1 163 ? -20.376 13.920 7.593 1.00 53.50 163 LEU A O 1
ATOM 1365 N N . LYS A 1 164 ? -20.421 16.111 7.063 1.00 48.50 164 LYS A N 1
ATOM 1366 C CA . LYS A 1 164 ? -19.296 16.109 6.124 1.00 48.50 164 LYS A CA 1
ATOM 1367 C C . LYS A 1 164 ? -18.038 15.586 6.834 1.00 48.50 164 LYS A C 1
ATOM 1369 O O . LYS A 1 164 ? -17.352 16.344 7.511 1.00 48.50 164 LYS A O 1
ATOM 1374 N N . GLY A 1 165 ? -17.731 14.299 6.686 1.00 50.53 165 GLY A N 1
ATOM 1375 C CA . GLY A 1 165 ? -16.544 13.683 7.288 1.00 50.53 165 GLY A CA 1
ATOM 1376 C C . GLY A 1 165 ? -16.699 12.220 7.693 1.00 50.53 165 GLY A C 1
ATOM 1377 O O . GLY A 1 165 ? -15.688 11.528 7.749 1.00 50.53 165 GLY A O 1
ATOM 1378 N N . PHE A 1 166 ? -17.929 11.743 7.916 1.00 62.34 166 PHE A N 1
ATOM 1379 C CA . PHE A 1 166 ? -18.176 10.331 8.234 1.00 62.34 166 PHE A CA 1
ATOM 1380 C C . PHE A 1 166 ? -18.020 9.419 7.018 1.00 62.34 166 PHE A C 1
ATOM 1382 O O . PHE A 1 166 ? -17.466 8.327 7.112 1.00 62.34 166 PHE A O 1
ATOM 1389 N N . ASN A 1 167 ? -18.465 9.896 5.855 1.00 68.50 167 ASN A N 1
ATOM 1390 C CA . ASN A 1 167 ? -18.401 9.113 4.636 1.00 68.50 167 ASN A CA 1
ATOM 1391 C C . ASN A 1 167 ? -16.986 9.163 4.035 1.00 68.50 167 ASN A C 1
ATOM 1393 O O . ASN A 1 167 ? -16.582 10.180 3.464 1.00 68.50 167 ASN A O 1
ATOM 1397 N N . TYR A 1 168 ? -16.235 8.072 4.186 1.00 81.88 168 TYR A N 1
ATOM 1398 C CA . TYR A 1 168 ? -15.015 7.837 3.419 1.00 81.88 168 TYR A CA 1
ATOM 1399 C C . TYR A 1 168 ? -15.396 7.247 2.052 1.00 81.88 168 TYR A C 1
ATOM 1401 O O . TYR A 1 168 ? -16.142 6.266 2.021 1.00 81.88 168 TYR A O 1
ATOM 1409 N N . PRO A 1 169 ? -14.930 7.820 0.927 1.00 81.19 169 PRO A N 1
ATOM 1410 C CA . PRO A 1 169 ? -15.306 7.360 -0.407 1.00 81.19 169 PRO A CA 1
ATOM 1411 C C . PRO A 1 169 ? -14.555 6.068 -0.756 1.00 81.19 169 PRO A C 1
ATOM 1413 O O . PRO A 1 169 ? -13.542 6.064 -1.454 1.00 81.19 169 PRO A O 1
ATOM 1416 N N . PHE A 1 170 ? -15.040 4.944 -0.237 1.00 81.75 170 PHE A N 1
ATOM 1417 C CA . PHE A 1 170 ? -14.524 3.631 -0.601 1.00 81.75 170 PHE A CA 1
ATOM 1418 C C . PHE A 1 170 ? -14.704 3.379 -2.108 1.00 81.75 170 PHE A C 1
ATOM 1420 O O . PHE A 1 170 ? -15.744 3.692 -2.692 1.00 81.75 170 PHE A O 1
ATOM 1427 N N . GLY A 1 171 ? -13.659 2.845 -2.742 1.00 77.06 171 GLY A N 1
ATOM 1428 C CA . GLY A 1 171 ? -13.499 2.806 -4.198 1.00 77.06 171 GLY A CA 1
ATOM 1429 C C . GLY A 1 171 ? -12.655 3.948 -4.779 1.00 77.06 171 GLY A C 1
ATOM 1430 O O . GLY A 1 171 ? -12.313 3.889 -5.956 1.00 77.06 171 GLY A O 1
ATOM 1431 N N . GLU A 1 172 ? -12.277 4.948 -3.977 1.00 82.31 172 GLU A N 1
ATOM 1432 C CA . GLU A 1 172 ? -11.390 6.044 -4.384 1.00 82.31 172 GLU A CA 1
ATOM 1433 C C . GLU A 1 172 ? -10.119 6.096 -3.517 1.00 82.31 172 GLU A C 1
ATOM 1435 O O . GLU A 1 172 ? -10.150 5.841 -2.309 1.00 82.31 172 GLU A O 1
ATOM 1440 N N . TYR A 1 173 ? -8.986 6.468 -4.118 1.00 87.81 173 TYR A N 1
ATOM 1441 C CA . TYR A 1 173 ? -7.740 6.718 -3.387 1.00 87.81 173 TYR A CA 1
ATOM 1442 C C . TYR A 1 173 ? -7.668 8.189 -2.971 1.00 87.81 173 TYR A C 1
ATOM 1444 O O . TYR A 1 173 ? -7.431 9.082 -3.782 1.00 87.81 173 TYR A O 1
ATOM 1452 N N . THR A 1 174 ? -7.920 8.458 -1.691 1.00 89.31 174 THR A N 1
ATOM 1453 C CA . THR A 1 174 ? -7.968 9.824 -1.149 1.00 89.31 174 THR A CA 1
ATOM 1454 C C . THR A 1 174 ? -6.611 10.288 -0.631 1.00 89.31 174 THR A C 1
ATOM 1456 O O . THR A 1 174 ? -5.769 9.466 -0.290 1.00 89.31 174 THR A O 1
ATOM 1459 N N . ASN A 1 175 ? -6.427 11.592 -0.418 1.00 92.62 175 ASN A N 1
ATOM 1460 C CA . ASN A 1 175 ? -5.275 12.101 0.340 1.00 92.62 175 ASN A CA 1
ATOM 1461 C C . ASN A 1 175 ? -5.240 11.593 1.800 1.00 92.62 175 ASN A C 1
ATOM 1463 O O . ASN A 1 175 ? -6.263 11.177 2.362 1.00 92.62 175 ASN A O 1
ATOM 1467 N N . TYR A 1 176 ? -4.063 11.657 2.424 1.00 95.69 176 TYR A N 1
ATOM 1468 C CA . TYR A 1 176 ? -3.802 11.206 3.791 1.00 95.69 176 TYR A CA 1
ATOM 1469 C C . TYR A 1 176 ? -4.637 11.978 4.816 1.00 95.69 176 TYR A C 1
ATOM 1471 O O . TYR A 1 176 ? -5.189 11.392 5.747 1.00 95.69 176 TYR A O 1
ATOM 1479 N N . ALA A 1 177 ? -4.830 13.284 4.609 1.00 93.81 177 ALA A N 1
ATOM 1480 C CA . ALA A 1 177 ? -5.677 14.107 5.475 1.00 93.81 177 ALA A CA 1
ATOM 1481 C C . ALA A 1 177 ? -7.123 13.577 5.565 1.00 93.81 177 ALA A C 1
ATOM 1483 O O . ALA A 1 177 ? -7.738 13.602 6.634 1.00 93.81 177 ALA A O 1
ATOM 1484 N N . THR A 1 178 ? -7.662 13.048 4.462 1.00 92.00 178 THR A N 1
ATOM 1485 C CA . THR A 1 178 ? -8.993 12.428 4.424 1.00 92.00 178 THR A CA 1
ATOM 1486 C C . THR A 1 178 ? -9.019 11.100 5.180 1.00 92.00 178 THR A C 1
ATOM 1488 O O . THR A 1 178 ? -9.977 10.853 5.913 1.00 92.00 178 THR A O 1
ATOM 1491 N N . MET A 1 179 ? -7.957 10.291 5.081 1.00 94.75 179 MET A N 1
ATOM 1492 C CA . MET A 1 179 ? -7.809 9.055 5.864 1.00 94.75 179 MET A CA 1
ATOM 1493 C C . MET A 1 179 ? -7.783 9.348 7.371 1.00 94.75 179 MET A C 1
ATOM 1495 O O . MET A 1 179 ? -8.530 8.737 8.137 1.00 94.75 179 MET A O 1
ATOM 1499 N N . LEU A 1 180 ? -6.987 10.336 7.800 1.00 94.94 180 LEU A N 1
ATOM 1500 C CA . LEU A 1 180 ? -6.920 10.762 9.202 1.00 94.94 180 LEU A CA 1
ATOM 1501 C C . LEU A 1 180 ? -8.273 11.263 9.711 1.00 94.94 180 LEU A C 1
ATOM 1503 O O . LEU A 1 180 ? -8.705 10.903 10.808 1.00 94.94 180 LEU A O 1
ATOM 1507 N N . ARG A 1 181 ? -8.970 12.080 8.911 1.00 92.69 181 ARG A N 1
ATOM 1508 C CA . ARG A 1 181 ? -10.304 12.585 9.261 1.00 92.69 181 ARG A CA 1
ATOM 1509 C C . ARG A 1 181 ? -11.297 11.444 9.477 1.00 92.69 181 ARG A C 1
ATOM 1511 O O . ARG A 1 181 ? -12.066 11.502 10.435 1.00 92.69 181 ARG A O 1
ATOM 1518 N N . TYR A 1 182 ? -11.266 10.422 8.626 1.00 92.88 182 TYR A N 1
ATOM 1519 C CA . TYR A 1 182 ? -12.111 9.239 8.770 1.00 92.88 182 TYR A CA 1
ATOM 1520 C C . TYR A 1 182 ? -11.805 8.470 10.063 1.00 92.88 182 TYR A C 1
ATOM 1522 O O . TYR A 1 182 ? -12.714 8.226 10.855 1.00 92.88 182 TYR A O 1
ATOM 1530 N N . MET A 1 183 ? -10.531 8.182 10.353 1.00 95.25 183 MET A N 1
ATOM 1531 C CA . MET A 1 183 ? -10.148 7.478 11.586 1.00 95.25 183 MET A CA 1
ATOM 1532 C C . MET A 1 183 ? -10.542 8.242 12.859 1.00 95.25 183 MET A C 1
ATOM 1534 O O . MET A 1 183 ? -11.104 7.658 13.784 1.00 95.25 183 MET A O 1
ATOM 1538 N N . ARG A 1 184 ? -10.319 9.561 12.898 1.00 94.12 184 ARG A N 1
ATOM 1539 C CA . ARG A 1 184 ? -10.733 10.414 14.031 1.00 94.12 184 ARG A CA 1
ATOM 1540 C C . ARG A 1 184 ? -12.247 10.440 14.208 1.00 94.12 184 ARG A C 1
ATOM 1542 O O . ARG A 1 184 ? -12.749 10.480 15.327 1.00 94.12 184 ARG A O 1
ATOM 1549 N N . THR A 1 185 ? -12.973 10.392 13.097 1.00 88.31 185 THR A N 1
ATOM 1550 C CA . THR A 1 185 ? -14.431 10.333 13.104 1.00 88.31 185 THR A CA 1
ATOM 1551 C C . THR A 1 185 ? -14.923 9.003 13.684 1.00 88.31 185 THR A C 1
ATOM 1553 O O . THR A 1 185 ? -15.838 9.003 14.503 1.00 88.31 185 THR A O 1
ATOM 1556 N N . ILE A 1 186 ? -14.275 7.882 13.354 1.00 91.44 186 ILE A N 1
ATOM 1557 C CA . ILE A 1 186 ? -14.566 6.580 13.973 1.00 91.44 186 ILE A CA 1
ATOM 1558 C C . ILE A 1 186 ? -14.338 6.617 15.485 1.00 91.44 186 ILE A C 1
ATOM 1560 O O . ILE A 1 186 ? -15.214 6.190 16.230 1.00 91.44 186 ILE A O 1
ATOM 1564 N N . GLU A 1 187 ? -13.200 7.132 15.958 1.00 94.12 187 GLU A N 1
ATOM 1565 C CA . GLU A 1 187 ? -12.945 7.246 17.401 1.00 94.12 187 GLU A CA 1
ATOM 1566 C C . GLU A 1 187 ? -14.012 8.099 18.102 1.00 94.12 187 GLU A C 1
ATOM 1568 O O . GLU A 1 187 ? -14.475 7.739 19.184 1.00 94.12 187 GLU A O 1
ATOM 1573 N N . PHE A 1 188 ? -14.418 9.213 17.486 1.00 87.44 188 PHE A N 1
ATOM 1574 C CA . PHE A 1 188 ? -15.426 10.110 18.044 1.00 87.44 188 PHE A CA 1
ATOM 1575 C C . PHE A 1 188 ? -16.790 9.427 18.227 1.00 87.44 188 PHE A C 1
ATOM 1577 O O . PHE A 1 188 ? -17.423 9.607 19.266 1.00 87.44 188 PHE A O 1
ATOM 1584 N N . TYR A 1 189 ? -17.237 8.641 17.241 1.00 83.06 189 TYR A N 1
ATOM 1585 C CA . TYR A 1 189 ? -18.540 7.962 17.286 1.00 83.06 189 TYR A CA 1
ATOM 1586 C C . TYR A 1 189 ? -18.525 6.627 18.020 1.00 83.06 189 TYR A C 1
ATOM 1588 O O . TYR A 1 189 ? -19.521 6.254 18.635 1.00 83.06 189 TYR A O 1
ATOM 1596 N N . TYR A 1 190 ? -17.399 5.918 17.996 1.00 89.44 190 TYR A N 1
ATOM 1597 C CA . TYR A 1 190 ? -17.258 4.591 18.587 1.00 89.44 190 TYR A CA 1
ATOM 1598 C C . TYR A 1 190 ? -16.138 4.552 19.641 1.00 89.44 190 TYR A C 1
ATOM 1600 O O . TYR A 1 190 ? -15.278 3.669 19.585 1.00 89.44 190 TYR A O 1
ATOM 1608 N N . PRO A 1 191 ? -16.136 5.441 20.656 1.00 93.19 191 PRO A N 1
ATOM 1609 C CA . PRO A 1 191 ? -15.015 5.592 21.591 1.00 93.19 191 PRO A CA 1
ATOM 1610 C C . PRO A 1 191 ? -14.785 4.371 22.496 1.00 93.19 191 PRO A C 1
ATOM 1612 O O . PRO A 1 191 ? -13.732 4.260 23.127 1.00 93.19 191 PRO A O 1
ATOM 1615 N N . HIS A 1 192 ? -15.763 3.462 22.583 1.00 92.62 192 HIS A N 1
ATOM 1616 C CA . HIS A 1 192 ? -15.657 2.190 23.307 1.00 92.62 192 HIS A CA 1
ATOM 1617 C C . HIS A 1 192 ? -15.057 1.054 22.463 1.00 92.62 192 HIS A C 1
ATOM 1619 O O . HIS A 1 192 ? -14.608 0.056 23.036 1.00 92.62 192 HIS A O 1
ATOM 1625 N N . LEU A 1 193 ? -15.052 1.209 21.134 1.00 95.12 193 LEU A N 1
ATOM 1626 C CA . LEU A 1 193 ? -14.541 0.232 20.169 1.00 95.12 193 LEU A CA 1
ATOM 1627 C C . LEU A 1 193 ? -13.226 0.667 19.538 1.00 95.12 193 LEU A C 1
ATOM 1629 O O . LEU A 1 193 ? -12.428 -0.198 19.202 1.00 95.12 193 LEU A O 1
ATOM 1633 N N . ALA A 1 194 ? -12.996 1.968 19.369 1.00 97.06 194 ALA A N 1
ATOM 1634 C CA . ALA A 1 194 ? -11.857 2.503 18.642 1.00 97.06 194 ALA A CA 1
ATOM 1635 C C . ALA A 1 194 ? -11.158 3.626 19.411 1.00 97.06 194 ALA A C 1
ATOM 1637 O O . ALA A 1 194 ? -11.801 4.473 20.031 1.00 97.06 194 ALA A O 1
ATOM 1638 N N . LYS A 1 195 ? -9.827 3.637 19.335 1.00 98.06 195 LYS A N 1
ATOM 1639 C CA . LYS A 1 195 ? -8.966 4.712 19.829 1.00 98.06 195 LYS A CA 1
ATOM 1640 C C . LYS A 1 195 ? -7.881 5.026 18.820 1.00 98.06 195 LYS A C 1
ATOM 1642 O O . LYS A 1 195 ? -7.255 4.105 18.295 1.00 98.06 195 LYS A O 1
ATOM 1647 N N . LEU A 1 196 ? -7.646 6.311 18.574 1.00 98.00 196 LEU A N 1
ATOM 1648 C CA . LEU A 1 196 ? -6.545 6.743 17.727 1.00 98.00 196 LEU A CA 1
ATOM 1649 C C . LEU A 1 196 ? -5.223 6.406 18.414 1.00 98.00 196 LEU A C 1
ATOM 1651 O O . LEU A 1 196 ? -5.044 6.629 19.613 1.00 98.00 196 LEU A O 1
ATOM 1655 N N . ILE A 1 197 ? -4.298 5.850 17.643 1.00 97.62 197 ILE A N 1
ATOM 1656 C CA . ILE A 1 197 ? -2.927 5.612 18.075 1.00 97.62 197 ILE A CA 1
ATOM 1657 C C . ILE A 1 197 ? -1.991 6.393 17.169 1.00 97.62 197 ILE A C 1
ATOM 1659 O O . ILE A 1 197 ? -2.161 6.414 15.952 1.00 97.62 197 ILE A O 1
ATOM 1663 N N . ARG A 1 198 ? -0.987 7.027 17.770 1.00 97.75 198 ARG A N 1
ATOM 1664 C CA . ARG A 1 198 ? 0.116 7.657 17.050 1.00 97.75 198 ARG A CA 1
ATOM 1665 C C . ARG A 1 198 ? 1.387 6.900 17.381 1.00 97.75 198 ARG A C 1
ATOM 1667 O O . ARG A 1 198 ? 1.732 6.776 18.552 1.00 97.75 198 ARG A O 1
ATOM 1674 N N . ILE A 1 199 ? 2.061 6.405 16.352 1.00 97.31 199 ILE A N 1
ATOM 1675 C CA . ILE A 1 199 ? 3.264 5.577 16.510 1.00 97.31 199 ILE A CA 1
ATOM 1676 C C . ILE A 1 199 ? 4.550 6.340 16.195 1.00 97.31 199 ILE A C 1
ATOM 1678 O O . ILE A 1 199 ? 5.641 5.859 16.476 1.00 97.31 199 ILE A O 1
ATOM 1682 N N . GLY A 1 200 ? 4.428 7.537 15.622 1.00 97.44 200 GLY A N 1
ATOM 1683 C CA . GLY A 1 200 ? 5.576 8.359 15.292 1.00 97.44 200 GLY A CA 1
ATOM 1684 C C . GLY A 1 200 ? 5.217 9.591 14.478 1.00 97.44 200 GLY A C 1
ATOM 1685 O O . GLY A 1 200 ? 4.072 10.063 14.463 1.00 97.44 200 GLY A O 1
ATOM 1686 N N . THR A 1 201 ? 6.241 10.099 13.809 1.00 98.12 201 THR A N 1
ATOM 1687 C CA . THR A 1 201 ? 6.190 11.233 12.894 1.00 98.12 201 THR A CA 1
ATOM 1688 C C . THR A 1 201 ? 7.071 10.886 11.701 1.00 98.12 201 THR A C 1
ATOM 1690 O O . THR A 1 201 ? 8.122 10.272 11.882 1.00 98.12 201 THR A O 1
ATOM 1693 N N . THR A 1 202 ? 6.631 11.237 10.501 1.00 97.81 202 THR A N 1
ATOM 1694 C CA . THR A 1 202 ? 7.393 11.044 9.271 1.00 97.81 202 THR A CA 1
ATOM 1695 C C . THR A 1 202 ? 8.549 12.040 9.156 1.00 97.81 202 THR A C 1
ATOM 1697 O O . THR A 1 202 ? 8.708 12.932 9.994 1.00 97.81 202 THR A O 1
ATOM 1700 N N . HIS A 1 203 ? 9.354 11.899 8.102 1.00 97.38 203 HIS A N 1
ATOM 1701 C CA . HIS A 1 203 ? 10.480 12.787 7.826 1.00 97.38 203 HIS A CA 1
ATOM 1702 C C . HIS A 1 203 ? 10.025 14.237 7.587 1.00 97.38 203 HIS A C 1
ATOM 1704 O O . HIS A 1 203 ? 10.624 15.168 8.118 1.00 97.38 203 HIS A O 1
ATOM 1710 N N . GLU A 1 204 ? 8.927 14.439 6.857 1.00 97.56 204 GLU A N 1
ATOM 1711 C CA . GLU A 1 204 ? 8.351 15.763 6.586 1.00 97.56 204 GLU A CA 1
ATOM 1712 C C . GLU A 1 204 ? 7.403 16.254 7.698 1.00 97.56 204 GLU A C 1
ATOM 1714 O O . GLU A 1 204 ? 6.684 17.239 7.530 1.00 97.56 204 GLU A O 1
ATOM 1719 N N . GLY A 1 205 ? 7.380 15.587 8.856 1.00 97.06 205 GLY A N 1
ATOM 1720 C CA . GLY A 1 205 ? 6.649 16.062 10.032 1.00 97.06 205 GLY A CA 1
ATOM 1721 C C . GLY A 1 205 ? 5.171 15.661 10.100 1.00 97.06 205 GLY A C 1
ATOM 1722 O O . GLY A 1 205 ? 4.462 16.123 11.000 1.00 97.06 205 GLY A O 1
ATOM 1723 N N . ARG A 1 206 ? 4.674 14.792 9.208 1.00 97.06 206 ARG A N 1
ATOM 1724 C CA . ARG A 1 206 ? 3.298 14.270 9.289 1.00 97.06 206 ARG A CA 1
ATOM 1725 C C . ARG A 1 206 ? 3.191 13.247 10.423 1.00 97.06 206 ARG A C 1
ATOM 1727 O O . ARG A 1 206 ? 4.125 12.483 10.659 1.00 97.06 206 ARG A O 1
ATOM 1734 N N . PRO A 1 207 ? 2.076 13.194 11.167 1.00 97.44 207 PRO A N 1
ATOM 1735 C CA . PRO A 1 207 ? 1.909 12.170 12.189 1.00 97.44 207 PRO A CA 1
ATOM 1736 C C . PRO A 1 207 ? 1.710 10.804 11.518 1.00 97.44 207 PRO A C 1
ATOM 1738 O O . PRO A 1 207 ? 1.047 10.728 10.489 1.00 97.44 207 PRO A O 1
ATOM 1741 N N . ILE A 1 208 ? 2.256 9.736 12.103 1.00 98.12 208 ILE A N 1
ATOM 1742 C CA . ILE A 1 208 ? 1.968 8.359 11.675 1.00 98.12 208 ILE A CA 1
ATOM 1743 C C . ILE A 1 208 ? 0.893 7.813 12.611 1.00 98.12 208 ILE A C 1
ATOM 1745 O O . ILE A 1 208 ? 1.173 7.476 13.767 1.00 98.12 208 ILE A O 1
ATOM 1749 N N . GLU A 1 209 ? -0.349 7.801 12.127 1.00 98.06 209 GLU A N 1
ATOM 1750 C CA . GLU A 1 209 ? -1.538 7.463 12.915 1.00 98.06 209 GLU A CA 1
ATOM 1751 C C . GLU A 1 209 ? -2.257 6.213 12.396 1.00 98.06 209 GLU A C 1
ATOM 1753 O O . GLU A 1 209 ? -2.249 5.901 11.204 1.00 98.06 209 GLU A O 1
ATOM 1758 N N . GLY A 1 210 ? -2.924 5.528 13.320 1.00 98.06 210 GLY A N 1
ATOM 1759 C CA . GLY A 1 210 ? -3.790 4.384 13.074 1.00 98.06 210 GLY A CA 1
ATOM 1760 C C . GLY A 1 210 ? -4.904 4.292 14.115 1.00 98.06 210 GLY A C 1
ATOM 1761 O O . GLY A 1 210 ? -5.093 5.202 14.925 1.00 98.06 210 GLY A O 1
ATOM 1762 N N . LEU A 1 211 ? -5.614 3.166 14.141 1.00 98.38 211 LEU A N 1
ATOM 1763 C CA . LEU A 1 211 ? -6.630 2.865 15.149 1.00 98.38 211 LEU A CA 1
ATOM 1764 C C . LEU A 1 211 ? -6.292 1.587 15.917 1.00 98.38 211 LEU A C 1
ATOM 1766 O O . LEU A 1 211 ? -6.013 0.545 15.325 1.00 98.38 211 LEU A O 1
ATOM 1770 N N . LYS A 1 212 ? -6.406 1.651 17.245 1.00 98.50 212 LYS A N 1
ATOM 1771 C CA . LYS A 1 212 ? -6.632 0.480 18.093 1.00 98.50 212 LYS A CA 1
ATOM 1772 C C . LYS A 1 212 ? -8.131 0.186 18.106 1.00 98.50 212 LYS A C 1
ATOM 1774 O O . LYS A 1 212 ? -8.905 1.055 18.495 1.00 98.50 212 LYS A O 1
ATOM 1779 N N . ILE A 1 213 ? -8.532 -1.025 17.729 1.00 98.44 213 ILE A N 1
ATOM 1780 C CA . ILE A 1 213 ? -9.927 -1.459 17.611 1.00 98.44 213 ILE A CA 1
ATOM 1781 C C . ILE A 1 213 ? -10.170 -2.733 18.433 1.00 98.44 213 ILE A C 1
ATOM 1783 O O . ILE A 1 213 ? -9.399 -3.687 18.359 1.00 98.44 213 ILE A O 1
ATOM 1787 N N . GLY A 1 214 ? -11.249 -2.771 19.212 1.00 97.62 214 GLY A N 1
ATOM 1788 C CA . GLY A 1 214 ? -11.697 -3.932 19.986 1.00 97.62 214 GLY A CA 1
ATOM 1789 C C . GLY A 1 214 ? -12.614 -3.528 21.142 1.00 97.62 214 GLY A C 1
ATOM 1790 O O . GLY A 1 214 ? -12.649 -2.366 21.524 1.00 97.62 214 GLY A O 1
ATOM 1791 N N . TYR A 1 215 ? -13.326 -4.479 21.748 1.00 96.31 215 TYR A N 1
ATOM 1792 C CA . TYR A 1 215 ? -14.206 -4.224 22.895 1.00 96.31 215 TYR A CA 1
ATOM 1793 C C . TYR A 1 215 ? -13.714 -4.932 24.172 1.00 96.31 215 TYR A C 1
ATOM 1795 O O . TYR A 1 215 ? -13.345 -6.102 24.125 1.00 96.31 215 TYR A O 1
ATOM 1803 N N . HIS A 1 216 ? -13.630 -4.279 25.333 1.00 95.06 216 HIS A N 1
ATOM 1804 C CA . HIS A 1 216 ? -13.517 -2.826 25.504 1.00 95.06 216 HIS A CA 1
ATOM 1805 C C . HIS A 1 216 ? -12.156 -2.342 24.987 1.00 95.06 216 HIS A C 1
ATOM 1807 O O . HIS A 1 216 ? -11.128 -2.933 25.325 1.00 95.06 216 HIS A O 1
ATOM 1813 N N . VAL A 1 217 ? -12.121 -1.252 24.216 1.00 95.69 217 VAL A N 1
ATOM 1814 C CA . VAL A 1 217 ? -10.876 -0.765 23.585 1.00 95.69 217 VAL A CA 1
ATOM 1815 C C . VAL A 1 217 ? -9.810 -0.332 24.598 1.00 95.69 217 VAL A C 1
ATOM 1817 O O . VAL A 1 217 ? -8.612 -0.370 24.313 1.00 95.69 217 VAL A O 1
ATOM 1820 N N . SER A 1 218 ? -10.213 0.031 25.817 1.00 95.06 218 SER A N 1
ATOM 1821 C CA . SER A 1 218 ? -9.303 0.346 26.923 1.00 95.06 218 SER A CA 1
ATOM 1822 C C . SER A 1 218 ? -8.551 -0.878 27.452 1.00 95.06 218 SER A C 1
ATOM 1824 O O . SER A 1 218 ? -7.467 -0.726 28.007 1.00 95.06 218 SER A O 1
ATOM 1826 N N . ASN A 1 219 ? -9.068 -2.093 27.243 1.00 95.06 219 ASN A N 1
ATOM 1827 C CA . ASN A 1 219 ? -8.420 -3.310 27.706 1.00 95.06 219 ASN A CA 1
ATOM 1828 C C . ASN A 1 219 ? -7.149 -3.584 26.880 1.00 95.06 219 ASN A C 1
ATOM 1830 O O . ASN A 1 219 ? -7.211 -3.911 25.693 1.00 95.06 219 ASN A O 1
ATOM 1834 N N . SER A 1 220 ? -5.980 -3.431 27.496 1.00 91.88 220 SER A N 1
ATOM 1835 C CA . SER A 1 220 ? -4.665 -3.680 26.891 1.00 91.88 220 SER A CA 1
ATOM 1836 C C . SER A 1 220 ? -4.112 -5.085 27.150 1.00 91.88 220 SER A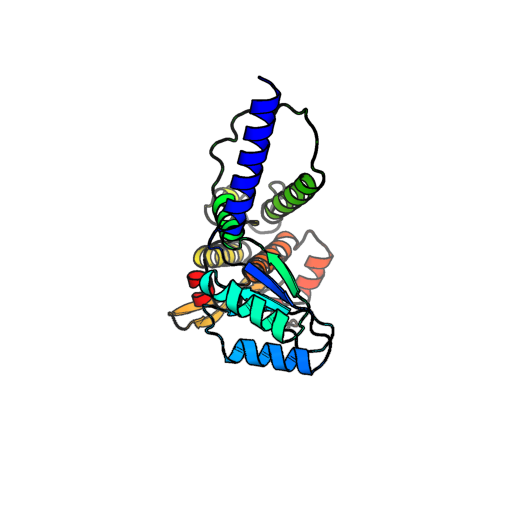 C 1
ATOM 1838 O O . SER A 1 220 ? -3.059 -5.404 26.609 1.00 91.88 220 SER A O 1
ATOM 1840 N N . THR A 1 221 ? -4.799 -5.937 27.922 1.00 95.44 221 THR A N 1
ATOM 1841 C CA . THR A 1 221 ? -4.336 -7.308 28.215 1.00 95.44 221 THR A CA 1
ATOM 1842 C C . THR A 1 221 ? -4.721 -8.311 27.128 1.00 95.44 221 THR A C 1
ATOM 1844 O O . THR A 1 221 ? -4.117 -9.380 27.032 1.00 95.44 221 THR A O 1
ATOM 1847 N N . LYS A 1 222 ? -5.702 -7.971 26.279 1.00 96.31 222 LYS A N 1
ATOM 1848 C CA . LYS A 1 222 ? -6.064 -8.778 25.105 1.00 96.31 222 LYS A CA 1
ATOM 1849 C C . LYS A 1 222 ? -4.895 -8.856 24.129 1.00 96.31 222 LYS A C 1
ATOM 1851 O O . LYS A 1 222 ? -4.196 -7.865 23.904 1.00 96.31 222 LYS A O 1
ATOM 1856 N N . ARG A 1 223 ? -4.750 -10.017 23.484 1.00 97.56 223 ARG A N 1
ATOM 1857 C CA . ARG A 1 223 ? -3.772 -10.210 22.408 1.00 97.56 223 ARG A CA 1
ATOM 1858 C C . ARG A 1 223 ? -3.991 -9.181 21.303 1.00 97.56 223 ARG A C 1
ATOM 1860 O O . ARG A 1 223 ? -5.127 -8.858 20.958 1.00 97.56 223 ARG A O 1
ATOM 1867 N N . ALA A 1 224 ? -2.885 -8.688 20.768 1.00 96.75 224 ALA A N 1
ATOM 1868 C CA . ALA A 1 224 ? -2.867 -7.693 19.717 1.00 96.75 224 ALA A CA 1
ATOM 1869 C C . ALA A 1 224 ? -2.613 -8.346 18.353 1.00 96.75 224 ALA A C 1
ATOM 1871 O O . ALA A 1 224 ? -1.748 -9.212 18.235 1.00 96.75 224 ALA A O 1
ATOM 1872 N N . PHE A 1 225 ? -3.342 -7.905 17.333 1.00 97.06 225 PHE A N 1
ATOM 1873 C CA . PHE A 1 225 ? -3.083 -8.205 15.932 1.00 97.06 225 PHE A CA 1
ATOM 1874 C C . PHE A 1 225 ? -2.735 -6.903 15.215 1.00 97.06 225 PHE A C 1
ATOM 1876 O O . PHE A 1 225 ? -3.498 -5.940 15.280 1.00 97.06 225 PHE A O 1
ATOM 1883 N N . TRP A 1 226 ? -1.568 -6.863 14.581 1.00 97.88 226 TRP A N 1
ATOM 1884 C CA . TRP A 1 226 ? -1.060 -5.681 13.896 1.00 97.88 226 TRP A CA 1
ATOM 1885 C C . TRP A 1 226 ? -1.315 -5.785 12.394 1.00 97.88 226 TRP A C 1
ATOM 1887 O O . TRP A 1 226 ? -1.035 -6.821 11.793 1.00 97.88 226 TRP A O 1
ATOM 1897 N N . ILE A 1 227 ? -1.832 -4.711 11.803 1.00 98.38 227 ILE A N 1
ATOM 1898 C CA . ILE A 1 227 ? -2.024 -4.565 10.361 1.00 98.38 227 ILE A CA 1
ATOM 1899 C C . ILE A 1 227 ? -1.484 -3.199 9.964 1.00 98.38 227 ILE A C 1
ATOM 1901 O O . ILE A 1 227 ? -1.901 -2.179 10.511 1.00 98.38 227 ILE A O 1
ATOM 1905 N N . ASP A 1 228 ? -0.606 -3.158 8.977 1.00 97.38 228 ASP A N 1
ATOM 1906 C CA . ASP A 1 228 ? -0.191 -1.915 8.350 1.00 97.38 228 ASP A CA 1
ATOM 1907 C C . ASP A 1 228 ? -0.375 -1.959 6.837 1.00 97.38 228 ASP A C 1
ATOM 1909 O O . ASP A 1 228 ? -0.544 -3.017 6.231 1.00 97.38 228 ASP A O 1
ATOM 1913 N N . GLY A 1 229 ? -0.427 -0.771 6.246 1.00 97.06 229 GLY A N 1
ATOM 1914 C CA . GLY A 1 229 ? -0.473 -0.589 4.808 1.00 97.06 229 GLY A CA 1
ATOM 1915 C C . GLY A 1 229 ? 0.477 0.510 4.361 1.00 97.06 229 GLY A C 1
ATOM 1916 O O . GLY A 1 229 ? 0.876 1.389 5.133 1.00 97.06 229 GLY A O 1
ATOM 1917 N N . ASN A 1 230 ? 0.794 0.463 3.071 1.00 96.88 230 ASN A N 1
ATOM 1918 C CA . ASN A 1 230 ? 1.438 1.538 2.334 1.00 96.88 230 ASN A CA 1
ATOM 1919 C C . ASN A 1 230 ? 2.759 1.998 2.973 1.00 96.88 230 ASN A C 1
ATOM 1921 O O . ASN A 1 230 ? 3.019 3.187 3.142 1.00 96.88 230 ASN A O 1
ATOM 1925 N N . ILE A 1 231 ? 3.603 1.026 3.335 1.00 97.12 231 ILE A N 1
ATOM 1926 C CA . ILE A 1 231 ? 5.018 1.272 3.633 1.00 97.12 231 ILE A CA 1
ATOM 1927 C C . ILE A 1 231 ? 5.776 1.675 2.357 1.00 97.12 231 ILE A C 1
ATOM 1929 O O . ILE A 1 231 ? 6.613 2.579 2.381 1.00 97.12 231 ILE A O 1
ATOM 1933 N N . HIS A 1 232 ? 5.408 1.088 1.213 1.00 96.25 232 HIS A N 1
ATOM 1934 C CA . HIS A 1 232 ? 5.785 1.575 -0.109 1.00 96.25 232 HIS A CA 1
ATOM 1935 C C . HIS A 1 232 ? 4.679 2.472 -0.668 1.00 96.25 232 HIS A C 1
ATOM 1937 O O . HIS A 1 232 ? 3.544 2.034 -0.858 1.00 96.25 232 HIS A O 1
ATOM 1943 N N . ALA A 1 233 ? 5.035 3.719 -0.977 1.00 93.69 233 ALA A N 1
ATOM 1944 C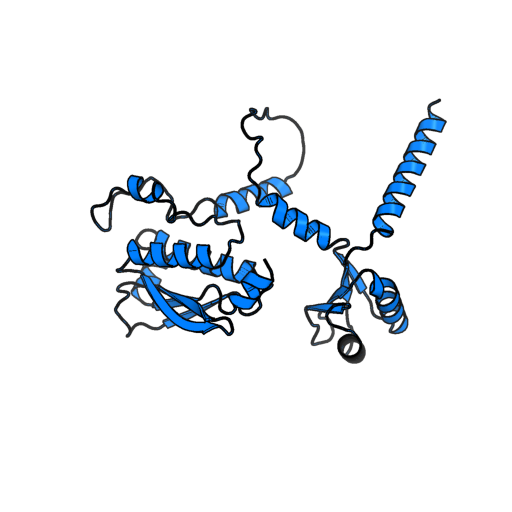 CA . ALA A 1 233 ? 4.110 4.774 -1.384 1.00 93.69 233 ALA A CA 1
ATOM 1945 C C . ALA A 1 233 ? 3.169 4.387 -2.533 1.00 93.69 233 ALA A C 1
ATOM 1947 O O . ALA A 1 233 ? 1.974 4.637 -2.440 1.00 93.69 233 ALA A O 1
ATOM 1948 N N . ARG A 1 234 ? 3.688 3.721 -3.574 1.00 92.06 234 ARG A N 1
ATOM 1949 C CA . ARG A 1 234 ? 2.950 3.371 -4.804 1.00 92.06 234 ARG A CA 1
ATOM 1950 C C . ARG A 1 234 ? 1.914 2.251 -4.646 1.00 92.06 234 ARG A C 1
ATOM 1952 O O . ARG A 1 234 ? 1.130 1.998 -5.553 1.00 92.06 234 ARG A O 1
ATOM 1959 N N . GLU A 1 235 ? 1.876 1.573 -3.502 1.00 93.56 235 GLU A N 1
ATOM 1960 C CA . GLU A 1 235 ? 0.967 0.446 -3.254 1.00 93.56 235 GLU A CA 1
ATOM 1961 C C . GLU A 1 235 ? -0.381 0.918 -2.672 1.00 93.56 235 GLU A C 1
ATOM 1963 O O . GLU A 1 235 ? -0.791 0.476 -1.597 1.00 93.56 235 GLU A O 1
ATOM 1968 N N . TRP A 1 236 ? -1.079 1.841 -3.347 1.00 93.50 236 TRP A N 1
ATOM 1969 C CA . TRP A 1 236 ? -2.273 2.532 -2.812 1.00 93.50 236 TRP A CA 1
ATOM 1970 C C . TRP A 1 236 ? -3.406 1.597 -2.376 1.00 93.50 236 TRP A C 1
ATOM 1972 O O . TRP A 1 236 ? -4.135 1.886 -1.426 1.00 93.50 236 TRP A O 1
ATOM 1982 N N . ALA A 1 237 ? -3.535 0.438 -3.026 1.00 92.19 237 ALA A N 1
ATOM 1983 C CA . ALA A 1 237 ? -4.517 -0.579 -2.659 1.00 92.19 237 ALA A CA 1
ATOM 1984 C C . ALA A 1 237 ? -4.370 -1.046 -1.199 1.00 92.19 237 ALA A C 1
ATOM 1986 O O . ALA A 1 237 ? -5.369 -1.381 -0.560 1.00 92.19 237 ALA A O 1
ATOM 1987 N N . SER A 1 238 ? -3.150 -1.042 -0.650 1.00 96.06 238 SER A N 1
ATOM 1988 C CA . SER A 1 238 ? -2.882 -1.501 0.717 1.00 96.06 238 SER A CA 1
ATOM 1989 C C . SER A 1 238 ? -3.469 -0.562 1.777 1.00 96.06 238 SER A C 1
ATOM 1991 O O . SER A 1 238 ? -4.160 -1.035 2.680 1.00 96.06 238 SER A O 1
ATOM 1993 N N . SER A 1 239 ? -3.295 0.760 1.646 1.00 95.38 239 SER A N 1
ATOM 1994 C CA . SER A 1 239 ? -3.881 1.727 2.588 1.00 95.38 239 SER A CA 1
ATOM 1995 C C . SER A 1 239 ? -5.400 1.730 2.516 1.00 95.38 239 SER A C 1
ATOM 1997 O O . SER A 1 239 ? -6.072 1.712 3.551 1.00 95.38 239 SER A O 1
ATOM 1999 N N . HIS A 1 240 ? -5.949 1.653 1.304 1.00 93.56 240 HIS A N 1
ATOM 2000 C CA . HIS A 1 240 ? -7.389 1.551 1.095 1.00 93.56 240 HIS A CA 1
ATOM 2001 C C . HIS A 1 240 ? -7.977 0.271 1.709 1.00 93.56 240 HIS A C 1
ATOM 2003 O O . HIS A 1 240 ? -9.008 0.318 2.378 1.00 93.56 240 HIS A O 1
ATOM 2009 N N . THR A 1 241 ? -7.296 -0.868 1.550 1.00 94.75 241 THR A N 1
ATOM 2010 C CA . THR A 1 241 ? -7.718 -2.146 2.144 1.00 94.75 241 THR A CA 1
ATOM 2011 C C . THR A 1 241 ? -7.679 -2.090 3.669 1.00 94.75 241 THR A C 1
ATOM 2013 O O . THR A 1 241 ? -8.638 -2.507 4.315 1.00 94.75 241 THR A O 1
ATOM 2016 N N . SER A 1 242 ? -6.635 -1.509 4.264 1.00 97.12 242 SER A N 1
ATOM 2017 C CA . SER A 1 242 ? -6.553 -1.313 5.718 1.00 97.12 242 SER A CA 1
ATOM 2018 C C . SER A 1 242 ? -7.698 -0.446 6.257 1.00 97.12 242 SER A C 1
ATOM 2020 O O . SER A 1 242 ? -8.300 -0.783 7.278 1.00 97.12 242 SER A O 1
ATOM 2022 N N . LEU A 1 243 ? -8.069 0.627 5.549 1.00 95.50 243 LEU A N 1
ATOM 2023 C CA . LEU A 1 243 ? -9.244 1.445 5.885 1.00 95.50 243 LEU A CA 1
ATOM 2024 C C . LEU A 1 243 ? -10.553 0.663 5.736 1.00 95.50 243 LEU A C 1
ATOM 2026 O O . LEU A 1 243 ? -11.465 0.828 6.544 1.00 95.50 243 LEU A O 1
ATOM 2030 N N . PHE A 1 244 ? -10.648 -0.218 4.741 1.00 93.62 244 PHE A N 1
ATOM 2031 C CA . PHE A 1 244 ? -11.819 -1.071 4.565 1.00 93.62 244 PHE A CA 1
ATOM 2032 C C . PHE A 1 244 ? -11.934 -2.120 5.679 1.00 93.62 244 PHE A C 1
ATOM 2034 O O . PHE A 1 244 ? -13.031 -2.362 6.171 1.00 93.62 244 PHE A O 1
ATOM 2041 N N . ILE A 1 245 ? -10.822 -2.690 6.154 1.00 96.00 245 ILE A N 1
ATOM 2042 C CA . ILE A 1 245 ? -10.817 -3.585 7.323 1.00 96.00 245 ILE A CA 1
ATOM 2043 C C . ILE A 1 245 ? -11.329 -2.841 8.561 1.00 96.00 245 ILE A C 1
ATOM 2045 O O . ILE A 1 245 ? -12.197 -3.358 9.262 1.00 96.00 245 ILE A O 1
ATOM 2049 N N . ILE A 1 246 ? -10.853 -1.613 8.801 1.00 96.38 246 ILE A N 1
ATOM 2050 C CA . ILE A 1 246 ? -11.374 -0.744 9.869 1.00 96.38 246 ILE A CA 1
ATOM 2051 C C . ILE A 1 246 ? -12.898 -0.597 9.737 1.00 96.38 246 ILE A C 1
ATOM 2053 O O . ILE A 1 246 ? -13.628 -0.804 10.707 1.00 96.38 246 ILE A O 1
ATOM 2057 N N . ASN A 1 247 ? -13.379 -0.295 8.531 1.00 92.75 247 ASN A N 1
ATOM 2058 C CA . ASN A 1 247 ? -14.797 -0.117 8.237 1.00 92.75 247 ASN A CA 1
ATOM 2059 C C . ASN A 1 247 ? -15.634 -1.368 8.554 1.00 92.75 247 ASN A C 1
ATOM 2061 O O . ASN A 1 247 ? -16.692 -1.270 9.174 1.00 92.75 247 ASN A O 1
ATOM 2065 N N . GLN A 1 248 ? -15.139 -2.547 8.163 1.00 92.25 248 GLN A N 1
ATOM 2066 C CA . GLN A 1 248 ? -15.794 -3.833 8.415 1.00 92.25 248 GLN A CA 1
ATOM 2067 C C . GLN A 1 248 ? -15.829 -4.174 9.906 1.00 92.25 248 GLN A C 1
ATOM 2069 O O . GLN A 1 248 ? -16.874 -4.575 10.410 1.00 92.25 248 GLN A O 1
ATOM 2074 N N . LEU A 1 249 ? -14.724 -3.976 10.632 1.00 95.38 249 LEU A N 1
ATOM 2075 C CA . LEU A 1 249 ? -14.671 -4.251 12.070 1.00 95.38 249 LEU A CA 1
ATOM 2076 C C . LEU A 1 249 ? -15.679 -3.385 12.836 1.00 95.38 249 LEU A C 1
ATOM 2078 O O . LEU A 1 249 ? -16.481 -3.902 13.610 1.00 95.38 249 LEU A O 1
ATOM 2082 N N . ILE A 1 250 ? -15.686 -2.075 12.580 1.00 93.56 250 ILE A N 1
ATOM 2083 C CA . ILE A 1 250 ? -16.591 -1.142 13.262 1.00 93.56 250 ILE A CA 1
ATOM 2084 C C . ILE A 1 250 ? -18.049 -1.396 12.873 1.00 93.56 250 ILE A C 1
ATOM 2086 O O . ILE A 1 250 ? -18.905 -1.489 13.749 1.00 93.56 250 ILE A O 1
ATOM 2090 N N . GLY A 1 251 ? -18.337 -1.538 11.577 1.00 85.88 251 GLY A N 1
ATOM 2091 C CA . GLY A 1 251 ? -19.702 -1.729 11.090 1.00 85.88 251 GLY A CA 1
ATOM 2092 C C . GLY A 1 251 ? -20.277 -3.121 11.357 1.00 85.88 251 GLY A C 1
ATOM 2093 O O . GLY A 1 251 ? -21.497 -3.265 11.400 1.00 85.88 251 GLY A O 1
ATOM 2094 N N . GLY A 1 252 ? -19.428 -4.135 11.536 1.00 86.56 252 GLY A N 1
ATOM 2095 C CA . GLY A 1 252 ? -19.825 -5.517 11.807 1.00 86.56 252 GLY A CA 1
ATOM 2096 C C . GLY A 1 252 ? -19.977 -5.854 13.292 1.00 86.56 252 GLY A C 1
ATOM 2097 O O . GLY A 1 252 ? -20.641 -6.837 13.624 1.00 86.56 252 GLY A O 1
ATOM 2098 N N . TYR A 1 253 ? -19.403 -5.062 14.202 1.00 90.44 253 TYR A N 1
ATOM 2099 C CA . TYR A 1 253 ? -19.509 -5.314 15.640 1.00 90.44 253 TYR A CA 1
ATOM 2100 C C . TYR A 1 253 ? -20.967 -5.260 16.126 1.00 90.44 253 TYR A C 1
ATOM 2102 O O . TYR A 1 253 ? -21.678 -4.283 15.901 1.00 90.44 253 TYR A O 1
ATOM 2110 N N . GLY A 1 254 ? -21.418 -6.318 16.804 1.00 87.06 254 GLY A N 1
ATOM 2111 C CA . GLY A 1 254 ? -22.801 -6.479 17.261 1.00 87.06 254 GLY A CA 1
ATOM 2112 C C . GLY A 1 254 ? -23.772 -7.008 16.198 1.00 87.06 254 GLY A C 1
ATOM 2113 O O . GLY A 1 254 ? -24.919 -7.291 16.536 1.00 87.06 254 GLY A O 1
ATOM 2114 N N . LYS A 1 255 ? -23.328 -7.179 14.943 1.00 86.44 255 LYS A N 1
ATOM 2115 C CA . LYS A 1 255 ? -24.146 -7.687 13.824 1.00 86.44 255 LYS A CA 1
ATOM 2116 C C . LYS A 1 255 ? -23.619 -9.009 13.292 1.00 86.44 255 LYS A C 1
ATOM 2118 O O . LYS A 1 255 ? -24.361 -9.979 13.187 1.00 86.44 255 LYS A O 1
ATOM 2123 N N . ASP A 1 256 ? -22.329 -9.042 12.976 1.00 89.69 256 ASP A N 1
ATOM 2124 C CA . ASP A 1 256 ? -21.627 -10.234 12.532 1.00 89.69 256 ASP A CA 1
ATOM 2125 C C . ASP A 1 256 ? -21.075 -10.977 13.767 1.00 89.69 256 ASP A C 1
ATOM 2127 O O . ASP A 1 256 ? -20.259 -10.414 14.517 1.00 89.69 256 ASP A O 1
ATOM 2131 N N . PRO A 1 257 ? -21.503 -12.230 14.022 1.00 95.75 257 PRO A N 1
ATOM 2132 C CA . PRO A 1 257 ? -21.054 -12.992 15.186 1.00 95.75 257 PRO A CA 1
ATOM 2133 C C . PRO A 1 257 ? -19.542 -13.251 15.204 1.00 95.75 257 PRO A C 1
ATOM 2135 O O . PRO A 1 257 ? -18.938 -13.278 16.276 1.00 95.75 257 PRO A O 1
ATOM 2138 N N . THR A 1 258 ? -18.922 -13.405 14.034 1.00 97.50 258 THR A N 1
ATOM 2139 C CA . THR A 1 258 ? -17.488 -13.671 13.876 1.00 97.50 258 THR A CA 1
ATOM 2140 C C . THR A 1 258 ? -16.673 -12.426 14.213 1.00 97.50 258 THR A C 1
ATOM 2142 O O . THR A 1 258 ? -15.763 -12.488 15.042 1.00 97.50 258 THR A O 1
ATOM 2145 N N . ILE A 1 259 ? -17.033 -11.271 13.645 1.00 95.81 259 ILE A N 1
ATOM 2146 C CA . ILE A 1 259 ? -16.386 -9.984 13.952 1.00 95.81 259 ILE A CA 1
ATOM 2147 C C . ILE A 1 259 ? -16.551 -9.654 15.436 1.00 95.81 259 ILE A C 1
ATOM 2149 O O . ILE A 1 259 ? -15.579 -9.301 16.107 1.00 95.81 259 ILE A O 1
ATOM 2153 N N . THR A 1 260 ? -17.758 -9.836 15.974 1.00 96.19 260 THR A N 1
ATOM 2154 C CA . THR A 1 260 ? -18.051 -9.594 17.393 1.00 96.19 260 THR A CA 1
ATOM 2155 C C . THR A 1 260 ? -17.198 -10.486 18.295 1.00 96.19 260 THR A C 1
ATOM 2157 O O . THR A 1 260 ? -16.578 -9.998 19.243 1.00 96.19 260 THR A O 1
ATOM 2160 N N . HIS A 1 261 ? -17.097 -11.781 17.977 1.00 97.69 261 HIS A N 1
ATOM 2161 C CA . HIS A 1 261 ? -16.243 -12.714 18.706 1.00 97.69 261 HIS A CA 1
ATOM 2162 C C . HIS A 1 261 ? -14.777 -12.262 18.705 1.00 97.69 261 HIS A C 1
ATOM 2164 O O . HIS A 1 261 ? -14.155 -12.196 19.768 1.00 97.69 261 HIS A O 1
ATOM 2170 N N . TYR A 1 262 ? -14.220 -11.901 17.547 1.00 97.94 262 TYR A N 1
ATOM 2171 C CA . TYR A 1 262 ? -12.826 -11.465 17.475 1.00 97.94 262 TYR A CA 1
ATOM 2172 C C . TYR A 1 262 ? -12.582 -10.135 18.186 1.00 97.94 262 TYR A C 1
ATOM 2174 O O . TYR A 1 262 ? -11.614 -10.027 18.934 1.00 97.94 262 TYR A O 1
ATOM 2182 N N . MET A 1 263 ? -13.457 -9.141 18.038 1.00 97.25 263 MET A N 1
ATOM 2183 C CA . MET A 1 263 ? -13.294 -7.848 18.714 1.00 97.25 263 MET A CA 1
ATOM 2184 C C . MET A 1 263 ? -13.407 -7.944 20.240 1.00 97.25 263 MET A C 1
ATOM 2186 O O . MET A 1 263 ? -12.767 -7.156 20.943 1.00 97.25 263 MET A O 1
ATOM 2190 N N . ASN A 1 264 ? -14.155 -8.918 20.764 1.00 97.31 264 ASN A N 1
ATOM 2191 C CA . ASN A 1 264 ? -14.221 -9.190 22.202 1.00 97.31 264 ASN A CA 1
ATOM 2192 C C . ASN A 1 264 ? -12.926 -9.812 22.745 1.00 97.31 264 ASN A C 1
ATOM 2194 O O . ASN A 1 264 ? -12.546 -9.540 23.882 1.00 97.31 264 ASN A O 1
ATOM 2198 N N . ASN A 1 265 ? -12.220 -10.609 21.939 1.00 97.50 265 ASN A N 1
ATOM 2199 C CA . ASN A 1 265 ? -11.056 -11.385 22.387 1.00 97.50 265 ASN A CA 1
ATOM 2200 C C . ASN A 1 265 ? -9.700 -10.788 21.970 1.00 97.50 265 ASN A C 1
ATOM 2202 O O . ASN A 1 265 ? -8.682 -11.076 22.599 1.00 97.50 265 ASN A O 1
ATOM 2206 N N . LEU A 1 266 ? -9.674 -9.935 20.944 1.00 98.00 266 LEU A N 1
ATOM 2207 C CA . LEU A 1 266 ? -8.467 -9.339 20.370 1.00 98.00 266 LEU A CA 1
ATOM 2208 C C . LEU A 1 266 ? -8.519 -7.808 20.403 1.00 98.00 266 LEU A C 1
ATOM 2210 O O . LEU A 1 266 ? -9.581 -7.190 20.517 1.00 98.00 266 LEU A O 1
ATOM 2214 N N . ASN A 1 267 ? -7.341 -7.202 20.298 1.00 98.19 267 ASN A N 1
ATOM 2215 C CA . ASN A 1 267 ? -7.162 -5.818 19.885 1.00 98.19 267 ASN A CA 1
ATOM 2216 C C . ASN A 1 267 ? -6.534 -5.805 18.491 1.00 98.19 267 ASN A C 1
ATOM 2218 O O . ASN A 1 267 ? -5.475 -6.388 18.294 1.00 98.19 267 ASN A O 1
ATOM 2222 N N . PHE A 1 268 ? -7.137 -5.103 17.546 1.00 98.50 268 PHE A N 1
ATOM 2223 C CA . PHE A 1 268 ? -6.542 -4.829 16.243 1.00 98.50 268 PHE A CA 1
ATOM 2224 C C . PHE A 1 268 ? -5.832 -3.479 16.308 1.00 98.50 268 PHE A C 1
ATOM 2226 O O . PHE A 1 268 ? -6.438 -2.501 16.731 1.00 98.50 268 PHE A O 1
ATOM 2233 N N . LEU A 1 269 ? -4.562 -3.409 15.927 1.00 98.44 269 LEU A N 1
ATOM 2234 C CA . LEU A 1 269 ? -3.837 -2.155 15.738 1.00 98.44 269 LEU A CA 1
ATOM 2235 C C . LEU A 1 269 ? -3.619 -2.000 14.243 1.00 98.44 269 LEU A C 1
ATOM 2237 O O . LEU A 1 269 ? -2.876 -2.779 13.653 1.00 98.44 269 LEU A O 1
ATOM 2241 N N . ILE A 1 270 ? -4.315 -1.044 13.639 1.00 98.69 270 ILE A N 1
ATOM 2242 C CA . ILE A 1 270 ? -4.335 -0.873 12.190 1.00 98.69 270 ILE A CA 1
ATOM 2243 C C . ILE A 1 270 ? -3.759 0.492 11.844 1.00 98.69 270 ILE A C 1
ATOM 2245 O O . ILE A 1 270 ? -4.329 1.506 12.243 1.00 98.69 270 ILE A O 1
ATOM 2249 N N . VAL A 1 271 ? -2.658 0.520 11.097 1.00 98.56 271 VAL A N 1
ATOM 2250 C CA . VAL A 1 271 ? -1.991 1.743 10.624 1.00 98.56 271 VAL A CA 1
ATOM 2251 C C . VAL A 1 271 ? -2.070 1.780 9.099 1.00 98.56 271 VAL A C 1
ATOM 2253 O O . VAL A 1 271 ? -1.238 1.175 8.426 1.00 98.56 271 VAL A O 1
ATOM 2256 N N . PRO A 1 272 ? -3.077 2.455 8.516 1.00 98.00 272 PRO A N 1
ATOM 2257 C CA . PRO A 1 272 ? -3.341 2.318 7.087 1.00 98.00 272 PRO A CA 1
ATOM 2258 C C . PRO A 1 272 ? -2.232 2.837 6.174 1.00 98.00 272 PRO A C 1
ATOM 2260 O O . PRO A 1 272 ? -2.103 2.351 5.059 1.00 98.00 272 PRO A O 1
ATOM 2263 N N . CYS A 1 273 ? -1.458 3.827 6.615 1.00 97.94 273 CYS A N 1
ATOM 2264 C CA . CYS A 1 273 ? -0.428 4.449 5.792 1.00 97.94 273 CYS A CA 1
ATOM 2265 C C . CYS A 1 273 ? 0.813 4.742 6.634 1.00 97.94 273 CYS A C 1
ATOM 2267 O O . CYS A 1 273 ? 0.867 5.758 7.333 1.00 97.94 273 CYS A O 1
ATOM 2269 N N . LEU A 1 274 ? 1.798 3.841 6.576 1.00 97.50 274 LEU A N 1
ATOM 2270 C CA . LEU A 1 274 ? 3.081 4.010 7.265 1.00 97.50 274 LEU A CA 1
ATOM 2271 C C . LEU A 1 274 ? 3.958 5.086 6.620 1.00 97.50 274 LEU A C 1
ATOM 2273 O O . LEU A 1 274 ? 4.630 5.829 7.332 1.00 97.50 274 LEU A O 1
ATOM 2277 N N . ASN A 1 275 ? 3.937 5.191 5.290 1.00 97.94 275 ASN A N 1
ATOM 2278 C CA . ASN A 1 275 ? 4.740 6.143 4.527 1.00 97.94 275 ASN A CA 1
ATOM 2279 C C . ASN A 1 275 ? 3.861 7.249 3.925 1.00 97.94 275 ASN A C 1
ATOM 2281 O O . ASN A 1 275 ? 3.656 7.314 2.714 1.00 97.94 275 ASN A O 1
ATOM 2285 N N . SER A 1 276 ? 3.302 8.114 4.778 1.00 96.88 276 SER A N 1
ATOM 2286 C CA . SER A 1 276 ? 2.384 9.170 4.327 1.00 96.88 276 SER A CA 1
ATOM 2287 C C . SER A 1 276 ? 3.056 10.296 3.535 1.00 96.88 276 SER A C 1
ATOM 2289 O O . SER A 1 276 ? 2.390 10.908 2.703 1.00 96.88 276 SER A O 1
ATOM 2291 N N . ASP A 1 277 ? 4.356 10.537 3.728 1.00 97.81 277 ASP A N 1
ATOM 2292 C CA . ASP A 1 277 ? 5.122 11.482 2.902 1.00 97.81 277 ASP A CA 1
ATOM 2293 C C . ASP A 1 277 ? 5.221 10.971 1.460 1.00 97.81 277 ASP A C 1
ATOM 2295 O O . ASP A 1 277 ? 4.813 11.655 0.524 1.00 97.81 277 ASP A O 1
ATOM 2299 N N . GLY A 1 278 ? 5.682 9.728 1.283 1.00 97.00 278 GLY A N 1
ATOM 2300 C CA . GLY A 1 278 ? 5.774 9.110 -0.034 1.00 97.00 278 GLY A CA 1
ATOM 2301 C C . GLY A 1 278 ? 4.405 8.925 -0.689 1.00 97.00 278 GLY A C 1
ATOM 2302 O O . GLY A 1 278 ? 4.272 9.144 -1.891 1.00 97.00 278 GLY A O 1
ATOM 2303 N N . TYR A 1 279 ? 3.376 8.561 0.083 1.00 96.56 279 TYR A N 1
ATOM 2304 C CA . TYR A 1 279 ? 2.010 8.444 -0.428 1.00 96.56 279 TYR A CA 1
ATOM 2305 C C . TYR A 1 279 ? 1.516 9.756 -1.044 1.00 96.56 279 TYR A C 1
ATOM 2307 O O . TYR A 1 279 ? 1.060 9.752 -2.186 1.00 96.56 279 TYR A O 1
ATOM 2315 N N . GLU A 1 280 ? 1.653 10.878 -0.324 1.00 94.81 280 GLU A N 1
ATOM 2316 C CA . GLU A 1 280 ? 1.270 12.199 -0.840 1.00 94.81 280 GLU A CA 1
ATOM 2317 C C . GLU A 1 280 ? 2.143 12.645 -2.012 1.00 94.81 280 GLU A C 1
ATOM 2319 O O . GLU A 1 280 ? 1.643 13.335 -2.891 1.00 94.81 280 GLU A O 1
ATOM 2324 N N . TYR A 1 281 ? 3.415 12.243 -2.056 1.00 93.94 281 TYR A N 1
ATOM 2325 C CA . TYR A 1 281 ? 4.271 12.497 -3.214 1.00 93.94 281 TYR A CA 1
ATOM 2326 C C . TYR A 1 281 ? 3.792 11.749 -4.467 1.00 93.94 281 TYR A C 1
ATOM 2328 O O . TYR A 1 281 ? 3.858 12.281 -5.569 1.00 93.94 281 TYR A O 1
ATOM 2336 N N . SER A 1 282 ? 3.318 10.509 -4.308 1.00 88.81 282 SER A N 1
ATOM 2337 C CA . SER A 1 282 ? 2.933 9.662 -5.441 1.00 88.81 282 SER A CA 1
ATOM 2338 C C . SER A 1 282 ? 1.571 9.995 -6.061 1.00 88.81 282 SER A C 1
ATOM 2340 O O . SER A 1 282 ? 1.329 9.557 -7.183 1.00 88.81 282 SER A O 1
ATOM 2342 N N . ARG A 1 283 ? 0.690 10.699 -5.334 1.00 84.25 283 ARG A N 1
ATOM 2343 C CA . ARG A 1 283 ? -0.751 10.863 -5.615 1.00 84.25 283 ARG A CA 1
ATOM 2344 C C . ARG A 1 283 ? -1.114 12.181 -6.281 1.00 84.25 283 ARG A C 1
ATOM 2346 O O . ARG A 1 283 ? -1.979 12.125 -7.180 1.00 84.25 283 ARG A O 1
#

Radius of gyration: 24.98 Å; chains: 1; bounding box: 56×36×84 Å